Protein AF-A0A7K0KQW8-F1 (afdb_monomer_lite)

pLDDT: mean 71.17, std 17.59, range [35.19, 96.62]

Structure (mmCIF, N/CA/C/O backbone):
data_AF-A0A7K0KQW8-F1
#
_entry.id   AF-A0A7K0KQW8-F1
#
loop_
_atom_site.group_PDB
_atom_site.id
_atom_site.type_symbol
_atom_site.label_atom_id
_atom_site.label_alt_id
_atom_site.label_comp_id
_atom_site.label_asym_id
_atom_site.label_entity_id
_atom_site.label_seq_id
_atom_site.pdbx_PDB_ins_code
_atom_site.Cartn_x
_atom_site.Cartn_y
_atom_site.Cartn_z
_atom_site.occupancy
_atom_site.B_iso_or_equiv
_atom_site.auth_seq_id
_atom_site.auth_comp_id
_atom_site.auth_asym_id
_atom_site.auth_atom_id
_atom_site.pdbx_PDB_model_num
ATOM 1 N N . MET A 1 1 ? -60.106 42.925 4.909 1.00 45.97 1 MET A N 1
ATOM 2 C CA . MET A 1 1 ? -58.708 43.401 4.834 1.00 45.97 1 MET A CA 1
ATOM 3 C C . MET A 1 1 ? -57.790 42.242 5.199 1.00 45.97 1 MET A C 1
ATOM 5 O O . MET A 1 1 ? -57.548 42.024 6.376 1.00 45.97 1 MET A O 1
ATOM 9 N N . ALA A 1 2 ? -57.347 41.467 4.209 1.00 46.88 2 ALA A N 1
ATOM 10 C CA . ALA A 1 2 ? -56.280 40.480 4.369 1.00 46.88 2 ALA A CA 1
ATOM 11 C C . ALA A 1 2 ? -55.038 41.068 3.689 1.00 46.88 2 ALA A C 1
ATOM 13 O O . ALA A 1 2 ? -55.133 41.515 2.547 1.00 46.88 2 ALA A O 1
ATOM 14 N N . ARG A 1 3 ? -53.931 41.189 4.424 1.00 52.69 3 ARG A N 1
ATOM 15 C CA . ARG A 1 3 ? -52.662 41.703 3.901 1.00 52.69 3 ARG A CA 1
ATOM 16 C C . ARG A 1 3 ? -51.898 40.532 3.284 1.00 52.69 3 ARG A C 1
ATOM 18 O O . ARG A 1 3 ? -51.619 39.569 3.990 1.00 52.69 3 ARG A O 1
ATOM 25 N N . ASP A 1 4 ? -51.594 40.633 1.994 1.00 54.59 4 ASP A N 1
ATOM 26 C CA . ASP A 1 4 ? -50.586 39.809 1.327 1.00 54.59 4 ASP A CA 1
ATOM 27 C C . ASP A 1 4 ? -49.210 40.173 1.896 1.00 54.59 4 ASP A C 1
ATOM 29 O O . ASP A 1 4 ? -48.747 41.304 1.733 1.00 54.59 4 ASP A O 1
ATOM 33 N N . GLU A 1 5 ? -48.558 39.229 2.572 1.00 64.25 5 GLU A N 1
ATOM 34 C CA . GLU A 1 5 ? -47.133 39.341 2.875 1.00 64.25 5 GLU A CA 1
ATOM 35 C C . GLU A 1 5 ? -46.309 38.765 1.713 1.00 64.25 5 GLU A C 1
ATOM 37 O O . GLU A 1 5 ? -46.506 37.605 1.329 1.00 64.25 5 GLU A O 1
ATOM 42 N N . PRO A 1 6 ? -45.352 39.525 1.150 1.00 58.97 6 PRO A N 1
ATOM 43 C CA . PRO A 1 6 ? -44.445 39.001 0.147 1.00 58.97 6 PRO A CA 1
ATOM 44 C C . PRO A 1 6 ? -43.478 38.019 0.815 1.00 58.97 6 PRO A C 1
ATOM 46 O O . PRO A 1 6 ? -42.676 38.387 1.673 1.00 58.97 6 PRO A O 1
ATOM 49 N N . ARG A 1 7 ? -43.551 36.747 0.409 1.00 62.09 7 ARG A N 1
ATOM 50 C CA . ARG A 1 7 ? -42.621 35.690 0.826 1.00 62.09 7 ARG A CA 1
ATOM 51 C C . ARG A 1 7 ? -41.190 36.087 0.453 1.00 62.09 7 ARG A C 1
ATOM 53 O O . ARG A 1 7 ? -40.782 35.947 -0.698 1.00 62.09 7 ARG A O 1
ATOM 60 N N . GLY A 1 8 ? -40.441 36.578 1.436 1.00 61.44 8 GLY A N 1
ATOM 61 C CA . GLY A 1 8 ? -39.021 36.873 1.310 1.00 61.44 8 GLY A CA 1
ATOM 62 C C . GLY A 1 8 ? -38.243 35.638 0.859 1.00 61.44 8 GLY A C 1
ATOM 63 O O . GLY A 1 8 ? -38.314 34.571 1.471 1.00 61.44 8 GLY A O 1
ATOM 64 N N . HIS A 1 9 ? -37.514 35.803 -0.239 1.00 58.78 9 HIS A N 1
ATOM 65 C CA . HIS A 1 9 ? -36.539 34.859 -0.760 1.00 58.78 9 HIS A CA 1
ATOM 66 C C . HIS A 1 9 ? -35.475 34.602 0.320 1.00 58.78 9 HIS A C 1
ATOM 68 O O . HIS A 1 9 ? -34.744 35.515 0.698 1.00 58.78 9 HIS A O 1
ATOM 74 N N . ARG A 1 10 ? -35.436 33.382 0.872 1.00 59.16 10 ARG A N 1
ATOM 75 C CA . ARG A 1 10 ? -34.472 32.997 1.911 1.00 59.16 10 ARG A CA 1
ATOM 76 C C . ARG A 1 10 ? -33.062 32.978 1.323 1.00 59.16 10 ARG A C 1
ATOM 78 O O . ARG A 1 10 ? -32.745 32.117 0.510 1.00 59.16 10 ARG A O 1
ATOM 85 N N . LEU A 1 11 ? -32.238 33.916 1.780 1.00 61.50 11 LEU A N 1
ATOM 86 C CA . LEU A 1 11 ? -30.837 34.114 1.391 1.00 61.50 11 LEU A CA 1
ATOM 87 C C . LEU A 1 11 ? -29.864 33.120 2.064 1.00 61.50 11 LEU A C 1
ATOM 89 O O . LEU A 1 11 ? -28.656 33.267 1.929 1.00 61.50 11 LEU A O 1
ATOM 93 N N . ASP A 1 12 ? -30.378 32.102 2.761 1.00 60.03 12 ASP A N 1
ATOM 94 C CA . ASP A 1 12 ? -29.579 31.155 3.558 1.00 60.03 12 ASP A CA 1
ATOM 95 C C . ASP A 1 12 ? -29.182 29.875 2.810 1.00 60.03 12 ASP A C 1
ATOM 97 O O . ASP A 1 12 ? -28.609 28.959 3.397 1.00 60.03 12 ASP A O 1
ATOM 101 N N . GLN A 1 13 ? -29.490 29.771 1.517 1.00 64.69 13 GLN A N 1
ATOM 102 C CA . GLN A 1 13 ? -28.979 28.677 0.697 1.00 64.69 13 GLN A CA 1
ATOM 103 C C . GLN A 1 13 ? -27.754 29.185 -0.059 1.00 64.69 13 GLN A C 1
ATOM 105 O O . GLN A 1 13 ? -27.921 29.974 -0.993 1.00 64.69 13 GLN A O 1
ATOM 110 N N . PRO A 1 14 ? -26.526 28.776 0.313 1.00 55.44 14 PRO A N 1
ATOM 111 C CA . PRO A 1 14 ? -25.372 29.086 -0.509 1.00 55.44 14 PRO A CA 1
ATOM 112 C C . PRO A 1 14 ? -25.613 28.483 -1.896 1.00 55.44 14 PRO A C 1
ATOM 114 O O . PRO A 1 14 ? -25.719 27.267 -2.059 1.00 55.44 14 PRO A O 1
ATOM 117 N N . LEU A 1 15 ? -25.745 29.347 -2.906 1.00 61.56 15 LEU A N 1
ATOM 118 C CA . LEU A 1 15 ? -25.721 28.940 -4.304 1.00 61.56 15 LEU A CA 1
ATOM 119 C C . LEU A 1 15 ? -24.303 28.443 -4.604 1.00 61.56 15 LEU A C 1
ATOM 121 O O . LEU A 1 15 ? -23.440 29.200 -5.045 1.00 61.56 15 LEU A O 1
ATOM 125 N N . GLU A 1 16 ? -24.056 27.156 -4.386 1.00 57.66 16 GLU A N 1
ATOM 126 C CA . GLU A 1 16 ? -22.859 26.478 -4.879 1.00 57.66 16 GLU A CA 1
ATOM 127 C C . GLU A 1 16 ? -22.974 26.284 -6.395 1.00 57.66 16 GLU A C 1
ATOM 129 O O . GLU A 1 16 ? -23.099 25.179 -6.917 1.00 57.66 16 GLU A O 1
ATOM 134 N N . ARG A 1 17 ? -22.944 27.387 -7.148 1.00 54.56 17 ARG A N 1
ATOM 135 C CA . ARG A 1 17 ? -22.796 27.354 -8.606 1.00 54.56 17 ARG A CA 1
ATOM 136 C C . ARG A 1 17 ? -21.316 27.363 -8.969 1.00 54.56 17 ARG A C 1
ATOM 138 O O . ARG A 1 17 ? -20.840 28.212 -9.712 1.00 54.56 17 ARG A O 1
ATOM 145 N N . GLY A 1 18 ? -20.583 26.402 -8.416 1.00 60.56 18 GLY A N 1
ATOM 146 C CA . GLY A 1 18 ? -19.273 26.032 -8.925 1.00 60.56 18 GLY A CA 1
ATOM 147 C C . GLY A 1 18 ? -19.482 25.140 -10.138 1.00 60.56 18 GLY A C 1
ATOM 148 O O . GLY A 1 18 ? -20.105 24.085 -10.026 1.00 60.56 18 GLY A O 1
ATOM 149 N N . ILE A 1 19 ? -18.968 25.542 -11.300 1.00 61.19 19 ILE A N 1
ATOM 150 C CA . ILE A 1 19 ? -18.751 24.616 -12.414 1.00 61.19 19 ILE A CA 1
ATOM 151 C C . ILE A 1 19 ? -17.723 23.609 -11.899 1.00 61.19 19 ILE A C 1
ATOM 153 O O . ILE A 1 19 ? -16.516 23.835 -11.957 1.00 61.19 19 ILE A O 1
ATOM 157 N N . SER A 1 20 ? -18.208 22.533 -11.283 1.00 59.97 20 SER A N 1
ATOM 158 C CA . SER A 1 20 ? -17.372 21.445 -10.813 1.00 59.97 20 SER A CA 1
ATOM 159 C C . SER A 1 20 ? -16.934 20.669 -12.044 1.00 59.97 20 SER A C 1
ATOM 161 O O . SER A 1 20 ? -17.564 19.712 -12.480 1.00 59.97 20 SER A O 1
ATOM 163 N N . LEU A 1 21 ? -15.821 21.110 -12.625 1.00 59.69 21 LEU A N 1
ATOM 164 C CA . LEU A 1 21 ? -15.063 20.357 -13.613 1.00 59.69 21 LEU A CA 1
ATOM 165 C C . LEU A 1 21 ? -14.368 19.186 -12.896 1.00 59.69 21 LEU A C 1
ATOM 167 O O . LEU A 1 21 ? -13.147 19.086 -12.856 1.00 59.69 21 LEU A O 1
ATOM 171 N N . ARG A 1 22 ? -15.146 18.334 -12.223 1.00 61.47 22 ARG A N 1
ATOM 172 C CA . ARG A 1 22 ? -14.667 17.049 -11.731 1.00 61.47 22 ARG A CA 1
ATOM 173 C C . ARG A 1 22 ? -14.774 16.101 -12.916 1.00 61.47 22 ARG A C 1
ATOM 175 O O . ARG A 1 22 ? -15.896 15.751 -13.279 1.00 61.47 22 ARG A O 1
ATOM 182 N N . PRO A 1 23 ? -13.665 15.707 -13.561 1.00 62.59 23 PRO A N 1
ATOM 183 C CA . PRO A 1 23 ? -13.725 14.606 -14.501 1.00 62.59 23 PRO A CA 1
ATOM 184 C C . PRO A 1 23 ? -14.190 13.377 -13.716 1.00 62.59 23 PRO A C 1
ATOM 186 O O . PRO A 1 23 ? -13.448 12.837 -12.896 1.00 62.59 23 PRO A O 1
ATOM 189 N N . THR A 1 24 ? -15.447 12.975 -13.914 1.00 62.53 24 THR A N 1
ATOM 190 C CA . THR A 1 24 ? -15.998 11.721 -13.394 1.00 62.53 24 THR A CA 1
ATOM 191 C C . THR A 1 24 ? -15.334 10.587 -14.164 1.00 62.53 24 THR A C 1
ATOM 193 O O . THR A 1 24 ? -15.866 10.073 -15.144 1.00 62.53 24 THR A O 1
ATOM 196 N N . VAL A 1 25 ? -14.104 10.259 -13.779 1.00 61.56 25 VAL A N 1
ATOM 197 C CA . VAL A 1 25 ? -13.419 9.063 -14.255 1.00 61.56 25 VAL A CA 1
ATOM 198 C C . VAL A 1 25 ? -14.128 7.882 -13.611 1.00 61.56 25 VAL A C 1
ATOM 200 O O . VAL A 1 25 ? -14.143 7.758 -12.388 1.00 61.56 25 VAL A O 1
ATOM 203 N N . ASP A 1 26 ? -14.749 7.050 -14.442 1.00 69.69 26 ASP A N 1
ATOM 204 C CA . ASP A 1 26 ? -15.568 5.927 -14.002 1.00 69.69 26 ASP A CA 1
ATOM 205 C C . ASP A 1 26 ? -14.734 4.947 -13.139 1.00 69.69 26 ASP A C 1
ATOM 207 O O . ASP A 1 26 ? -13.779 4.325 -13.635 1.00 69.69 26 ASP A O 1
ATOM 211 N N . PRO A 1 27 ? -15.036 4.820 -11.832 1.00 62.94 27 PRO A N 1
ATOM 212 C CA . PRO A 1 27 ? -14.221 4.060 -10.888 1.00 62.94 27 PRO A CA 1
ATOM 213 C C . PRO A 1 27 ? -14.162 2.565 -11.225 1.00 62.94 27 PRO A C 1
ATOM 215 O O . PRO A 1 27 ? -13.202 1.885 -10.843 1.00 62.94 27 PRO A O 1
ATOM 218 N N . GLU A 1 28 ? -15.133 2.039 -11.966 1.00 69.12 28 GLU A N 1
ATOM 219 C CA . GLU A 1 28 ? -15.186 0.626 -12.333 1.00 69.12 28 GLU A CA 1
ATOM 220 C C . GLU A 1 28 ? -14.193 0.274 -13.444 1.00 69.12 28 GLU A C 1
ATOM 222 O O . GLU A 1 28 ? -13.503 -0.749 -13.364 1.00 69.12 28 GLU A O 1
ATOM 227 N N . ALA A 1 29 ? -14.056 1.141 -14.453 1.00 68.19 29 ALA A N 1
ATOM 228 C CA . ALA A 1 29 ? -13.131 0.941 -15.568 1.00 68.19 29 ALA A CA 1
ATOM 229 C C . ALA A 1 29 ? -11.682 0.865 -15.074 1.00 68.19 29 ALA A C 1
ATOM 231 O O . ALA A 1 29 ? -10.932 -0.047 -15.427 1.00 68.19 29 ALA A O 1
ATOM 232 N N . VAL A 1 30 ? -11.316 1.760 -14.158 1.00 65.19 30 VAL A N 1
ATOM 233 C CA . VAL A 1 30 ? -9.984 1.782 -13.548 1.00 65.19 30 VAL A CA 1
ATOM 234 C C . VAL A 1 30 ? -9.780 0.568 -12.628 1.00 65.19 30 VAL A C 1
ATOM 236 O O . VAL A 1 30 ? -8.655 0.110 -12.456 1.00 65.19 30 VAL A O 1
ATOM 239 N N . ASN A 1 31 ? -10.835 -0.009 -12.023 1.00 67.06 31 ASN A N 1
ATOM 240 C CA . ASN A 1 31 ? -10.715 -1.185 -11.133 1.00 67.06 31 ASN A CA 1
ATOM 241 C C . ASN A 1 31 ? -10.251 -2.403 -11.919 1.00 67.06 31 ASN A C 1
ATOM 243 O O . ASN A 1 31 ? -9.225 -3.003 -11.599 1.00 67.06 31 ASN A O 1
ATOM 247 N N . ARG A 1 32 ? -10.942 -2.653 -13.029 1.00 74.00 32 ARG A N 1
ATOM 248 C CA . ARG A 1 32 ? -10.610 -3.729 -13.959 1.00 74.00 32 ARG A CA 1
ATOM 249 C C . ARG A 1 32 ? -9.200 -3.573 -14.536 1.00 74.00 32 ARG A C 1
ATOM 251 O O . ARG A 1 32 ? -8.495 -4.564 -14.700 1.00 74.00 32 ARG A O 1
ATOM 258 N N . ILE A 1 33 ? -8.761 -2.339 -14.805 1.00 73.31 33 ILE A N 1
ATOM 259 C CA . ILE A 1 33 ? -7.403 -2.059 -15.300 1.00 73.31 33 ILE A CA 1
ATOM 260 C C . ILE A 1 33 ? -6.347 -2.348 -14.224 1.00 73.31 33 ILE A C 1
ATOM 262 O O . ILE A 1 33 ? -5.385 -3.059 -14.506 1.00 73.31 33 ILE A O 1
ATOM 266 N N . SER A 1 34 ? -6.525 -1.864 -12.990 1.00 71.44 34 SER A N 1
ATOM 267 C CA . SER A 1 34 ? -5.573 -2.109 -11.896 1.00 71.44 34 SER A CA 1
ATOM 2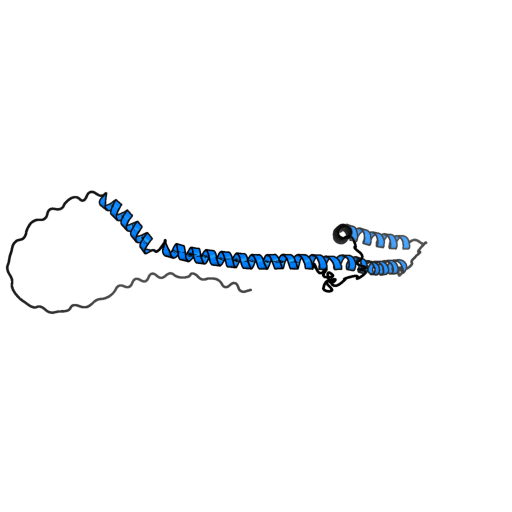68 C C . SER A 1 34 ? -5.424 -3.595 -11.576 1.00 71.44 34 SER A C 1
ATOM 270 O O . SER A 1 34 ? -4.305 -4.072 -11.418 1.00 71.44 34 SER A O 1
ATOM 272 N N . GLU A 1 35 ? -6.525 -4.344 -11.532 1.00 78.00 35 GLU A N 1
ATOM 273 C CA . GLU A 1 35 ? -6.491 -5.789 -11.285 1.00 78.00 35 GLU A CA 1
ATOM 274 C C . GLU A 1 35 ? -5.735 -6.540 -12.393 1.00 78.00 35 GLU A C 1
ATOM 276 O O . GLU A 1 35 ? -5.006 -7.501 -12.137 1.00 78.00 35 GLU A O 1
ATOM 281 N N . ARG A 1 36 ? -5.866 -6.074 -13.638 1.00 78.94 36 ARG A N 1
ATOM 282 C CA . ARG A 1 36 ? -5.147 -6.634 -14.783 1.00 78.94 36 ARG A CA 1
ATOM 283 C C . ARG A 1 36 ? -3.657 -6.305 -14.728 1.00 78.94 36 ARG A C 1
ATOM 285 O O . ARG A 1 36 ? -2.850 -7.196 -14.958 1.00 78.94 36 ARG A O 1
ATOM 292 N N . ILE A 1 37 ? -3.294 -5.069 -14.380 1.00 77.62 37 ILE A N 1
ATOM 293 C CA . ILE A 1 37 ? -1.895 -4.638 -14.228 1.00 77.62 37 ILE A CA 1
ATOM 294 C C . ILE A 1 37 ? -1.224 -5.371 -13.060 1.00 77.62 37 ILE A C 1
ATOM 296 O O . ILE A 1 37 ? -0.111 -5.857 -13.222 1.00 77.62 37 ILE A O 1
ATOM 300 N N . ALA A 1 38 ? -1.900 -5.529 -11.919 1.00 79.31 38 ALA A N 1
ATOM 301 C CA . ALA A 1 38 ? -1.368 -6.256 -10.765 1.00 79.31 38 ALA A CA 1
ATOM 302 C C . ALA A 1 38 ? -1.073 -7.728 -11.099 1.00 79.31 38 ALA A C 1
ATOM 304 O O . ALA A 1 38 ? 0.014 -8.228 -10.811 1.00 79.31 38 ALA A O 1
ATOM 305 N N . ARG A 1 39 ? -2.002 -8.404 -11.789 1.00 80.12 39 ARG A N 1
ATOM 306 C CA . ARG A 1 39 ? -1.780 -9.772 -12.287 1.00 80.12 39 ARG A CA 1
ATOM 307 C C . ARG A 1 39 ? -0.693 -9.847 -13.361 1.00 80.12 39 ARG A C 1
ATOM 309 O O . ARG A 1 39 ? -0.032 -10.873 -13.479 1.00 80.12 39 ARG A O 1
ATOM 316 N N . PHE A 1 40 ? -0.505 -8.782 -14.136 1.00 78.44 40 PHE A N 1
ATOM 317 C CA . PHE A 1 40 ? 0.494 -8.723 -15.200 1.00 78.44 40 PHE A CA 1
ATOM 318 C C . PHE A 1 40 ? 1.916 -8.518 -14.655 1.00 78.44 40 PHE A C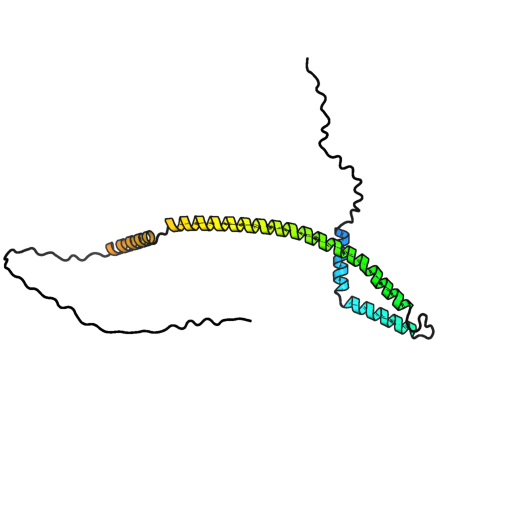 1
ATOM 320 O O . PHE A 1 40 ? 2.815 -9.255 -15.045 1.00 78.44 40 PHE A O 1
ATOM 327 N N . LEU A 1 41 ? 2.114 -7.588 -13.712 1.00 80.06 41 LEU A N 1
ATOM 328 C CA . LEU A 1 41 ? 3.420 -7.307 -13.095 1.00 80.06 41 LEU A CA 1
ATOM 329 C C . LEU A 1 41 ? 3.903 -8.434 -12.170 1.00 80.06 41 LEU A C 1
ATOM 331 O O . LEU A 1 41 ? 5.105 -8.650 -12.061 1.00 80.06 41 LEU A O 1
ATOM 335 N N . GLY A 1 42 ? 2.990 -9.162 -11.519 1.00 74.50 42 GLY A N 1
ATOM 336 C CA . GLY A 1 42 ? 3.335 -10.287 -10.638 1.00 74.50 42 GLY A CA 1
ATOM 337 C C . GLY A 1 42 ? 3.574 -11.622 -11.353 1.00 74.50 42 GLY A C 1
ATOM 338 O O . GLY A 1 42 ? 3.876 -12.617 -10.700 1.00 74.50 42 GLY A O 1
ATOM 339 N N . SER A 1 43 ? 3.411 -11.683 -12.678 1.00 86.19 43 SER A N 1
ATOM 340 C CA . SER A 1 43 ? 3.534 -12.928 -13.441 1.00 86.19 43 SER A CA 1
ATOM 341 C C . SER A 1 43 ? 4.950 -13.129 -13.978 1.00 86.19 43 SER A C 1
ATOM 343 O O . SER A 1 43 ? 5.517 -12.245 -14.618 1.00 86.19 43 SER A O 1
ATOM 345 N N . TRP A 1 44 ? 5.484 -14.346 -13.830 1.00 89.25 44 TRP A N 1
ATOM 346 C CA . TRP A 1 44 ? 6.761 -14.772 -14.429 1.00 89.25 44 TRP A CA 1
ATOM 347 C C . TRP A 1 44 ? 6.822 -14.553 -15.955 1.00 89.25 44 TRP A C 1
ATOM 349 O O . TRP A 1 44 ? 7.888 -14.338 -16.530 1.00 89.25 44 TRP A O 1
ATOM 359 N N . HIS A 1 45 ? 5.664 -14.541 -16.622 1.00 87.00 45 HIS A N 1
ATOM 360 C CA . HIS A 1 45 ? 5.564 -14.331 -18.066 1.00 87.00 45 HIS A CA 1
ATOM 361 C C . HIS A 1 45 ? 6.001 -12.927 -18.509 1.00 87.00 45 HIS A C 1
ATOM 363 O O . HIS A 1 45 ? 6.539 -12.786 -19.606 1.00 87.00 45 HIS A O 1
ATOM 369 N N . PHE A 1 46 ? 5.809 -11.895 -17.676 1.00 87.19 46 PHE A N 1
ATOM 370 C CA . PHE A 1 46 ? 6.217 -10.527 -18.013 1.00 87.19 46 PHE A CA 1
ATOM 371 C C . PHE A 1 46 ? 7.738 -10.417 -18.142 1.00 87.19 46 PHE A C 1
ATOM 373 O O . PHE A 1 46 ? 8.247 -9.889 -19.131 1.00 87.19 46 PHE A O 1
ATOM 380 N N . ILE A 1 47 ? 8.456 -10.989 -17.173 1.00 89.06 47 ILE A N 1
ATOM 381 C CA . ILE A 1 47 ? 9.920 -11.033 -17.167 1.00 89.06 47 ILE A CA 1
ATOM 382 C C . ILE A 1 47 ? 10.413 -11.812 -18.391 1.00 89.06 47 ILE A C 1
ATOM 384 O O . ILE A 1 47 ? 11.254 -11.312 -19.135 1.00 89.06 47 ILE A O 1
ATOM 388 N N . GLY A 1 48 ? 9.826 -12.984 -18.662 1.00 92.31 48 GLY A N 1
ATOM 389 C CA . GLY A 1 48 ? 10.174 -13.793 -19.833 1.00 92.31 48 GLY A CA 1
ATOM 390 C C . GLY A 1 48 ? 10.005 -13.047 -21.161 1.00 92.31 48 GLY A C 1
ATOM 391 O O . GLY A 1 48 ? 10.899 -13.093 -22.007 1.00 92.31 48 GLY A O 1
ATOM 392 N N . TYR A 1 49 ? 8.901 -12.315 -21.336 1.00 91.75 49 TYR A N 1
ATOM 393 C CA . TYR A 1 49 ? 8.661 -11.508 -22.536 1.00 91.75 49 TYR A CA 1
ATOM 394 C C . TYR A 1 49 ? 9.677 -10.365 -22.681 1.00 91.75 49 TYR A C 1
ATOM 396 O O . TYR A 1 49 ? 10.251 -10.196 -23.756 1.00 91.75 49 TYR A O 1
ATOM 404 N N . MET A 1 50 ? 9.950 -9.618 -21.604 1.00 90.00 50 MET A N 1
ATOM 405 C CA . MET A 1 50 ? 10.900 -8.496 -21.628 1.00 90.00 50 MET A CA 1
ATOM 406 C C . MET A 1 50 ? 12.328 -8.962 -21.928 1.00 90.00 50 MET A C 1
ATOM 408 O O . MET A 1 50 ? 13.001 -8.379 -22.778 1.00 90.00 50 MET A O 1
ATOM 412 N N . THR A 1 51 ? 12.782 -10.050 -21.300 1.00 91.56 51 THR A N 1
ATOM 413 C CA . THR A 1 51 ? 14.096 -10.638 -21.593 1.00 91.56 51 THR A CA 1
ATOM 414 C C . THR A 1 51 ? 14.164 -11.152 -23.029 1.00 91.56 51 THR A C 1
ATOM 416 O O . THR A 1 51 ? 15.146 -10.889 -23.720 1.00 91.56 51 THR A O 1
ATOM 419 N N . SER A 1 52 ? 13.114 -11.823 -23.515 1.00 94.19 52 SER A N 1
ATOM 420 C CA . SER A 1 52 ? 13.061 -12.313 -24.899 1.00 94.19 52 SER A CA 1
ATOM 421 C C . SER A 1 52 ? 13.131 -11.169 -25.908 1.00 94.19 52 SER A C 1
ATOM 423 O O . SER A 1 52 ? 13.874 -11.265 -26.878 1.00 94.19 52 SER A O 1
ATOM 425 N N . PHE A 1 53 ? 12.419 -10.065 -25.665 1.00 92.31 53 PHE A N 1
ATOM 426 C CA . PHE A 1 53 ? 12.465 -8.876 -26.516 1.00 92.31 53 PHE A CA 1
ATOM 427 C C . PHE A 1 53 ? 13.885 -8.301 -26.618 1.00 92.31 53 PHE A C 1
ATOM 429 O O . PHE A 1 53 ? 14.370 -8.065 -27.724 1.00 92.31 53 PHE A O 1
ATOM 436 N N . VAL A 1 54 ? 14.578 -8.144 -25.485 1.00 90.31 54 VAL A N 1
ATOM 437 C CA . VAL A 1 54 ? 15.970 -7.660 -25.458 1.00 90.31 54 VAL A CA 1
ATOM 438 C C . VAL A 1 54 ? 16.899 -8.616 -26.210 1.00 90.31 54 VAL A C 1
ATOM 440 O O . VAL A 1 54 ? 17.690 -8.174 -27.038 1.00 90.31 54 VAL A O 1
ATOM 443 N N . VAL A 1 55 ? 16.783 -9.926 -25.974 1.00 91.88 55 VAL A N 1
ATOM 444 C CA . VAL A 1 55 ? 17.618 -10.941 -26.637 1.00 91.88 55 VAL A CA 1
ATOM 445 C C . VAL A 1 55 ? 17.385 -10.958 -28.149 1.00 91.88 55 VAL A C 1
ATOM 447 O O . VAL A 1 55 ? 18.350 -10.941 -28.910 1.00 91.88 55 VAL A O 1
ATOM 450 N N . ILE A 1 56 ? 16.126 -10.940 -28.598 1.00 90.94 56 ILE A N 1
ATOM 451 C CA . ILE A 1 56 ? 15.771 -10.897 -30.025 1.00 90.94 56 ILE A CA 1
ATOM 452 C C . ILE A 1 56 ? 16.333 -9.631 -30.678 1.00 90.94 56 ILE A C 1
ATOM 454 O O . ILE A 1 56 ? 16.890 -9.711 -31.771 1.00 90.94 56 ILE A O 1
ATOM 458 N N . TRP A 1 57 ? 16.233 -8.479 -30.007 1.00 87.44 57 TRP A N 1
ATOM 459 C CA . TRP A 1 57 ? 16.766 -7.214 -30.513 1.00 87.44 57 TRP A CA 1
ATOM 460 C C . TRP A 1 57 ? 18.285 -7.254 -30.682 1.00 87.44 57 TRP A C 1
ATOM 462 O O . TRP A 1 57 ? 18.802 -6.856 -31.725 1.00 87.44 57 TRP A O 1
ATOM 472 N N . VAL A 1 58 ? 18.998 -7.776 -29.679 1.00 85.88 58 VAL A N 1
ATOM 473 C CA . VAL A 1 58 ? 20.453 -7.948 -29.742 1.00 85.88 58 VAL A CA 1
ATOM 474 C C . VAL A 1 58 ? 20.816 -8.873 -30.903 1.00 85.88 58 VAL A C 1
ATOM 476 O O . VAL A 1 58 ? 21.607 -8.476 -31.750 1.00 85.88 58 VAL A O 1
ATOM 479 N N . ILE A 1 59 ? 20.189 -10.051 -31.016 1.00 86.56 59 ILE A N 1
ATOM 480 C CA . ILE A 1 59 ? 20.450 -11.014 -32.104 1.00 86.56 59 ILE A CA 1
ATOM 481 C C . ILE A 1 59 ? 20.189 -10.394 -33.482 1.00 86.56 59 ILE A C 1
ATOM 483 O O . ILE A 1 59 ? 21.004 -10.563 -34.387 1.00 86.56 59 ILE A O 1
ATOM 487 N N . TYR A 1 60 ? 19.090 -9.650 -33.645 1.00 84.94 60 TYR A N 1
ATOM 488 C CA . TYR A 1 60 ? 18.781 -8.942 -34.891 1.00 84.94 60 TYR A CA 1
ATOM 489 C C . TYR A 1 60 ? 19.896 -7.958 -35.276 1.00 84.94 60 TYR A C 1
ATOM 491 O O . TYR A 1 60 ? 20.240 -7.838 -36.451 1.00 84.94 60 TYR A O 1
ATOM 499 N N . ASN A 1 61 ? 20.512 -7.306 -34.289 1.00 82.31 61 ASN A N 1
ATOM 500 C CA . ASN A 1 61 ? 21.593 -6.353 -34.512 1.00 82.31 61 ASN A CA 1
ATOM 501 C C . ASN A 1 61 ? 22.980 -6.973 -34.742 1.00 82.31 61 ASN A C 1
ATOM 503 O O . ASN A 1 61 ? 23.886 -6.278 -35.187 1.00 82.31 61 ASN A O 1
ATOM 507 N N . LEU A 1 62 ? 23.163 -8.272 -34.476 1.00 77.62 62 LEU A N 1
ATOM 508 C CA . LEU A 1 62 ? 24.397 -8.994 -34.825 1.00 77.62 62 LEU A CA 1
ATOM 509 C C . LEU A 1 62 ? 24.489 -9.321 -36.331 1.00 77.62 62 LEU A C 1
ATOM 511 O O . LEU A 1 62 ? 25.519 -9.805 -36.799 1.00 77.62 62 LEU A O 1
ATOM 515 N N . SER A 1 63 ? 23.423 -9.073 -37.094 1.00 77.94 63 SER A N 1
ATOM 516 C CA . SER A 1 63 ? 23.401 -9.194 -38.554 1.00 77.94 63 SER A CA 1
ATOM 517 C C . SER A 1 63 ? 24.268 -8.109 -39.221 1.00 77.94 63 SER A C 1
ATOM 519 O O . SER A 1 63 ? 24.340 -6.995 -38.707 1.00 77.94 63 SER A O 1
ATOM 521 N N . PRO A 1 64 ? 24.868 -8.350 -40.407 1.00 68.88 64 PRO A N 1
ATOM 522 C CA . PRO A 1 64 ? 25.585 -7.320 -41.178 1.00 68.88 64 PRO A CA 1
ATOM 523 C C . PRO A 1 64 ? 24.717 -6.109 -41.577 1.00 68.88 64 PRO A C 1
ATOM 525 O O . PRO A 1 64 ? 25.244 -5.097 -42.028 1.00 68.88 64 PRO A O 1
ATOM 528 N N . LEU A 1 65 ? 23.397 -6.193 -41.386 1.00 70.62 65 LEU A N 1
ATOM 529 C CA . LEU A 1 65 ? 22.436 -5.091 -41.489 1.00 70.62 65 LEU A CA 1
ATOM 530 C C . LEU A 1 65 ? 22.229 -4.383 -40.137 1.00 70.62 65 LEU A C 1
ATOM 532 O O . LEU A 1 65 ? 21.108 -3.993 -39.816 1.00 70.62 65 LEU A O 1
ATOM 536 N N . ALA A 1 66 ? 23.280 -4.269 -39.321 1.00 67.00 66 ALA A N 1
ATOM 537 C CA . ALA A 1 66 ? 23.221 -3.684 -37.986 1.00 67.00 66 ALA A CA 1
ATOM 538 C C . ALA A 1 66 ? 22.657 -2.255 -38.041 1.00 67.00 66 ALA A C 1
ATOM 540 O O . ALA A 1 66 ? 23.334 -1.309 -38.442 1.00 67.00 66 ALA A O 1
ATOM 541 N N . VAL A 1 67 ? 21.391 -2.106 -37.645 1.00 69.06 67 VAL A N 1
ATOM 542 C CA . VAL A 1 67 ? 20.707 -0.806 -37.583 1.00 69.06 67 VAL A CA 1
ATOM 543 C C . VAL A 1 67 ? 21.119 -0.033 -36.318 1.00 69.06 67 VAL A C 1
ATOM 545 O O . VAL A 1 67 ? 20.986 1.185 -36.279 1.00 69.06 67 VAL A O 1
ATOM 548 N N . ASP A 1 68 ? 21.636 -0.719 -35.287 1.00 74.88 68 ASP A N 1
ATOM 549 C CA . ASP A 1 68 ? 21.974 -0.134 -33.978 1.00 74.88 68 ASP A CA 1
ATOM 550 C C . ASP A 1 68 ? 23.229 -0.798 -33.378 1.00 74.88 68 ASP A C 1
ATOM 552 O O . ASP A 1 68 ? 23.144 -1.617 -32.464 1.00 74.88 68 ASP A O 1
ATOM 556 N N . ALA A 1 69 ? 24.400 -0.478 -33.939 1.00 71.12 69 ALA A N 1
ATOM 557 C CA . ALA A 1 69 ? 25.685 -0.998 -33.475 1.00 71.12 69 ALA A CA 1
ATOM 558 C C . ALA A 1 69 ? 25.982 -0.608 -32.010 1.00 71.12 69 ALA A C 1
ATOM 560 O O . ALA A 1 69 ? 25.420 0.345 -31.468 1.00 71.12 69 ALA A O 1
ATOM 561 N N . PHE A 1 70 ? 26.895 -1.340 -31.361 1.00 68.12 70 PHE A N 1
ATOM 562 C CA . PHE A 1 70 ? 27.303 -1.093 -29.972 1.00 68.12 70 PHE A CA 1
ATOM 563 C C . PHE A 1 70 ? 27.608 0.405 -29.751 1.00 68.12 70 PHE A C 1
ATOM 565 O O . PHE A 1 70 ? 28.474 0.931 -30.457 1.00 68.12 70 PHE A O 1
ATOM 572 N N . PRO A 1 71 ? 26.918 1.116 -28.829 1.00 67.56 71 PRO A N 1
ATOM 573 C CA . PRO A 1 71 ? 26.289 0.642 -27.584 1.00 67.56 71 PRO A CA 1
ATOM 574 C C . PRO A 1 71 ? 24.742 0.482 -27.570 1.00 67.56 71 PRO A C 1
ATOM 576 O O . PRO A 1 71 ? 24.142 0.609 -26.505 1.00 67.56 71 PRO A O 1
ATOM 579 N N . PHE A 1 72 ? 24.077 0.181 -28.693 1.00 82.06 72 PHE A N 1
ATOM 580 C CA . PHE A 1 72 ? 22.610 -0.012 -28.769 1.00 82.06 72 PHE A CA 1
ATOM 581 C C . PHE A 1 72 ? 21.794 1.211 -28.287 1.00 82.06 72 PHE A C 1
ATOM 583 O O . PHE A 1 72 ? 21.062 1.167 -27.285 1.00 82.06 72 PHE A O 1
ATOM 590 N N . ILE A 1 73 ? 21.942 2.346 -28.979 1.00 84.62 73 ILE A N 1
ATOM 591 C CA . ILE A 1 73 ? 21.328 3.620 -28.577 1.00 84.62 73 ILE A CA 1
ATOM 592 C C . ILE A 1 73 ? 19.801 3.579 -28.676 1.00 84.62 73 ILE A C 1
ATOM 594 O O . ILE A 1 73 ? 19.121 4.131 -27.810 1.00 84.62 73 ILE A O 1
ATOM 598 N N . PHE A 1 74 ? 19.242 2.887 -29.673 1.00 85.44 74 PHE A N 1
ATOM 599 C CA . PHE A 1 74 ? 17.790 2.788 -29.837 1.00 85.44 74 PHE A CA 1
ATOM 600 C C . PHE A 1 74 ? 17.166 1.935 -28.739 1.00 85.44 74 PHE A C 1
ATOM 602 O O . PHE A 1 74 ? 16.129 2.316 -28.196 1.00 85.44 74 PHE A O 1
ATOM 609 N N . LEU A 1 75 ? 17.818 0.829 -28.363 1.00 88.19 75 LEU A N 1
ATOM 610 C CA . LEU A 1 75 ? 17.378 0.008 -27.234 1.00 88.19 75 LEU A CA 1
ATOM 611 C C . LEU A 1 75 ? 17.367 0.841 -25.948 1.00 88.19 75 LEU A C 1
ATOM 613 O O . LEU A 1 75 ? 16.372 0.868 -25.229 1.00 88.19 75 LEU A O 1
ATOM 617 N N . THR A 1 76 ? 18.441 1.585 -25.693 1.00 89.44 76 THR A N 1
ATOM 618 C CA . THR A 1 76 ? 18.565 2.423 -24.494 1.00 89.44 76 THR A CA 1
ATOM 619 C C . THR A 1 76 ? 17.517 3.539 -24.458 1.00 89.44 76 THR A C 1
ATOM 621 O O . THR A 1 76 ? 16.895 3.774 -23.417 1.00 89.44 76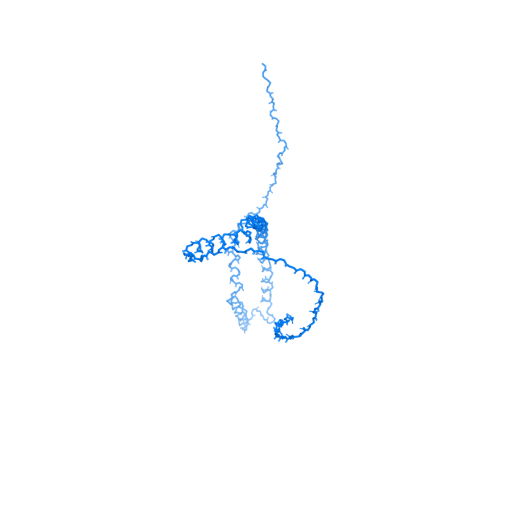 THR A O 1
ATOM 624 N N . LEU A 1 77 ? 17.263 4.199 -25.592 1.00 89.94 77 LEU A N 1
ATOM 625 C CA . LEU A 1 77 ? 16.217 5.217 -25.718 1.00 89.94 77 LEU A CA 1
ATOM 626 C C . LEU A 1 77 ? 14.825 4.631 -25.467 1.00 89.94 77 LEU A C 1
ATOM 628 O O . LEU A 1 77 ? 14.038 5.217 -24.724 1.00 89.94 77 LEU A O 1
ATOM 632 N N . LEU A 1 78 ? 14.537 3.459 -26.037 1.00 90.50 78 LEU A N 1
ATOM 633 C CA . LEU A 1 78 ? 13.263 2.771 -25.849 1.00 90.50 78 LEU A CA 1
ATOM 634 C C . LEU A 1 78 ? 13.058 2.370 -24.381 1.00 90.50 78 LEU A C 1
ATOM 636 O O . LEU A 1 78 ? 11.986 2.605 -23.830 1.00 90.50 78 LEU A O 1
ATOM 640 N N . LEU A 1 79 ? 14.089 1.824 -23.730 1.00 89.56 79 LEU A N 1
ATOM 641 C CA . LEU A 1 79 ? 14.056 1.459 -22.310 1.00 89.56 79 LEU A CA 1
ATOM 642 C C . LEU A 1 79 ? 13.881 2.691 -21.405 1.00 89.56 79 LEU A C 1
ATOM 644 O O . LEU A 1 79 ? 13.107 2.652 -20.450 1.00 89.56 79 LEU A O 1
ATOM 648 N N . SER A 1 80 ? 14.535 3.808 -21.726 1.00 93.50 80 SER A N 1
ATOM 649 C CA . SER A 1 80 ? 14.386 5.063 -20.973 1.00 93.50 80 SER A CA 1
ATOM 650 C C . SER A 1 80 ? 12.975 5.639 -21.105 1.00 93.50 80 SER A C 1
ATOM 652 O O . SER A 1 80 ? 12.361 6.043 -20.114 1.00 93.50 80 SER A O 1
ATOM 654 N N . LEU A 1 81 ? 12.421 5.619 -22.320 1.00 91.31 81 LEU A N 1
ATOM 655 C CA . LEU A 1 81 ? 11.031 5.995 -22.558 1.00 91.31 81 LEU A CA 1
ATOM 656 C C . LEU A 1 81 ? 10.075 5.053 -21.815 1.00 91.31 81 LEU A C 1
ATOM 658 O O . LEU A 1 81 ? 9.081 5.513 -21.251 1.00 91.31 81 LEU A O 1
ATOM 662 N N . GLN A 1 82 ? 10.399 3.756 -21.770 1.00 92.69 82 GLN A N 1
ATOM 663 C CA . GLN A 1 82 ? 9.601 2.747 -21.087 1.00 92.69 82 GLN A CA 1
ATOM 664 C C . GLN A 1 82 ? 9.445 3.054 -19.598 1.00 92.69 82 GLN A C 1
ATOM 666 O O . GLN A 1 82 ? 8.326 3.082 -19.081 1.00 92.69 82 GLN A O 1
ATOM 671 N N . ALA A 1 83 ? 10.551 3.367 -18.927 1.00 89.75 83 ALA A N 1
ATOM 672 C CA . ALA A 1 83 ? 10.532 3.794 -17.533 1.00 89.75 83 ALA A CA 1
ATOM 673 C C . ALA A 1 83 ? 9.747 5.107 -17.340 1.00 89.75 83 ALA A C 1
ATOM 675 O O . ALA A 1 83 ? 8.980 5.239 -16.384 1.00 89.75 83 ALA A O 1
ATOM 676 N N . SER A 1 84 ? 9.886 6.060 -18.269 1.00 94.62 84 SER A N 1
ATOM 677 C CA . SER A 1 84 ? 9.223 7.367 -18.190 1.00 94.62 84 SER A CA 1
ATOM 678 C C . SER A 1 84 ? 7.694 7.271 -18.269 1.00 94.62 84 SER A C 1
ATOM 680 O O . SER A 1 84 ? 7.007 7.906 -17.469 1.00 94.62 84 SER A O 1
ATOM 682 N N . TYR A 1 85 ? 7.137 6.445 -19.165 1.00 91.81 85 TYR A N 1
ATOM 683 C CA . TYR A 1 85 ? 5.677 6.292 -19.271 1.00 91.81 85 TYR A CA 1
ATOM 684 C C . TYR A 1 85 ? 5.085 5.394 -18.172 1.00 91.81 85 TYR A C 1
ATOM 686 O O . TYR A 1 85 ? 3.884 5.470 -17.889 1.00 91.81 85 TYR A O 1
ATOM 694 N N . ALA A 1 86 ? 5.903 4.552 -17.533 1.00 87.56 86 ALA A N 1
ATOM 695 C CA . ALA A 1 86 ? 5.453 3.702 -16.436 1.00 87.56 86 ALA A CA 1
ATOM 696 C C . ALA A 1 86 ? 5.064 4.525 -15.195 1.00 87.56 86 ALA A C 1
ATOM 698 O O . ALA A 1 86 ? 4.058 4.218 -14.555 1.00 87.56 86 ALA A O 1
ATOM 699 N N . ALA A 1 87 ? 5.802 5.596 -14.881 1.00 83.62 87 ALA A N 1
ATOM 700 C CA . ALA A 1 87 ? 5.550 6.425 -13.700 1.00 83.62 87 ALA A CA 1
ATOM 701 C C . ALA A 1 87 ? 4.131 7.050 -13.670 1.00 83.62 87 ALA A C 1
ATOM 703 O O . ALA A 1 87 ? 3.439 6.872 -12.667 1.00 83.62 87 ALA A O 1
ATOM 704 N N . PRO A 1 88 ? 3.618 7.687 -14.743 1.00 80.38 88 PRO A N 1
ATOM 705 C CA . PRO A 1 88 ? 2.238 8.180 -14.795 1.00 80.38 88 PRO A CA 1
ATOM 706 C C . PRO A 1 88 ? 1.171 7.091 -14.622 1.00 80.38 88 PRO A C 1
ATOM 708 O O . PRO A 1 88 ? 0.169 7.310 -13.941 1.00 80.38 88 PRO A O 1
ATOM 711 N N . LEU A 1 89 ? 1.377 5.908 -15.214 1.00 79.19 89 LEU A N 1
ATOM 712 C CA . LEU A 1 89 ? 0.444 4.782 -15.082 1.00 79.19 89 LEU A CA 1
ATOM 713 C C . LE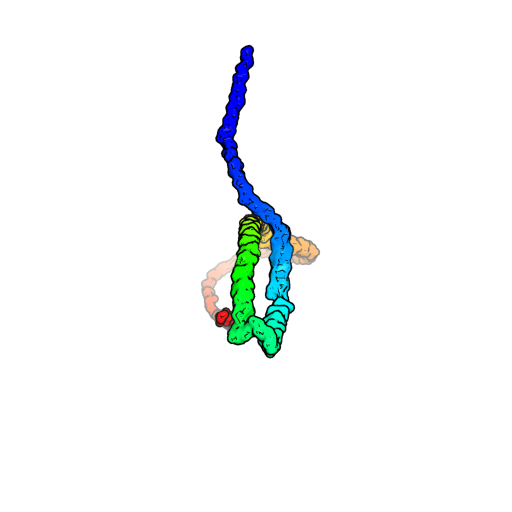U A 1 89 ? 0.388 4.259 -13.645 1.00 79.19 89 LEU A C 1
ATOM 715 O O . LEU A 1 89 ? -0.694 3.963 -13.135 1.00 79.19 89 LEU A O 1
ATOM 719 N N . ILE A 1 90 ? 1.544 4.184 -12.984 1.00 80.06 90 ILE A N 1
ATOM 720 C CA . ILE A 1 90 ? 1.646 3.791 -11.578 1.00 80.06 90 ILE A CA 1
ATOM 721 C C . ILE A 1 90 ? 0.990 4.849 -10.683 1.00 80.06 90 ILE A C 1
ATOM 723 O O . ILE A 1 90 ? 0.215 4.487 -9.803 1.00 80.06 90 ILE A O 1
ATOM 727 N N . LEU A 1 91 ? 1.209 6.142 -10.946 1.00 76.12 91 LEU A N 1
ATOM 728 C CA . LEU A 1 91 ? 0.584 7.240 -10.196 1.00 76.12 91 LEU A CA 1
ATOM 729 C C . LEU A 1 91 ? -0.951 7.205 -10.278 1.00 76.12 91 LEU A C 1
ATOM 731 O O . LEU A 1 91 ? -1.632 7.380 -9.267 1.00 76.12 91 LEU A O 1
ATOM 735 N N . LEU A 1 92 ? -1.507 6.909 -11.456 1.00 70.56 92 LEU A N 1
ATOM 736 C CA . LEU A 1 92 ? -2.952 6.720 -11.641 1.00 70.56 92 LEU A CA 1
ATOM 737 C C . LEU A 1 92 ? -3.483 5.486 -10.894 1.00 70.56 92 LEU A C 1
ATOM 739 O O . LEU A 1 92 ? -4.609 5.506 -10.393 1.00 70.56 92 LEU A O 1
ATOM 743 N N . ALA A 1 93 ? -2.686 4.421 -10.789 1.00 69.44 93 ALA A N 1
ATOM 744 C CA . ALA A 1 93 ? -3.048 3.238 -10.015 1.00 69.44 93 ALA A CA 1
ATOM 745 C C . ALA A 1 93 ? -2.987 3.490 -8.495 1.00 69.44 93 ALA A C 1
ATOM 747 O O . ALA A 1 93 ? -3.862 3.013 -7.769 1.00 69.44 93 ALA A O 1
ATOM 748 N N . GLN A 1 94 ? -2.000 4.261 -8.026 1.00 70.94 94 GLN A N 1
ATOM 749 C CA . GLN A 1 94 ? -1.749 4.537 -6.607 1.00 70.94 94 GLN A CA 1
ATOM 750 C C . GLN A 1 94 ? -2.723 5.551 -5.998 1.00 70.94 94 GLN A C 1
ATOM 752 O O . GLN A 1 94 ? -3.231 5.300 -4.906 1.00 70.94 94 GLN A O 1
ATOM 757 N N . ASN A 1 95 ? -3.063 6.641 -6.702 1.00 60.94 95 ASN A N 1
ATOM 758 C CA . ASN A 1 95 ? -3.983 7.673 -6.184 1.00 60.94 95 ASN A CA 1
ATOM 759 C C . ASN A 1 95 ? -5.322 7.092 -5.703 1.00 60.94 95 ASN A C 1
ATOM 761 O O . ASN A 1 95 ? -5.932 7.595 -4.768 1.00 60.94 95 ASN A O 1
ATOM 765 N N . ARG A 1 96 ? -5.757 5.984 -6.306 1.00 59.4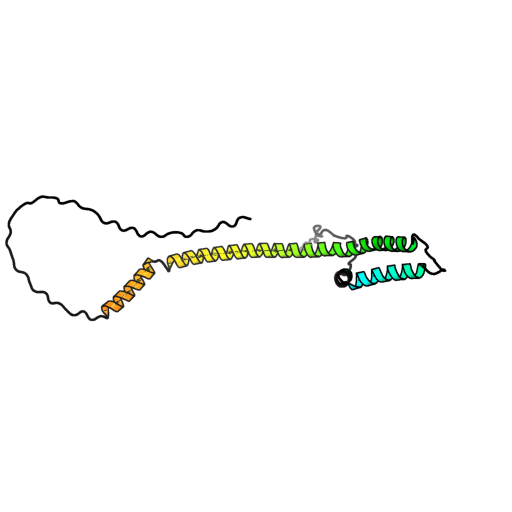7 96 ARG A N 1
ATOM 766 C CA . ARG A 1 96 ? -7.021 5.334 -5.966 1.00 59.47 96 ARG A CA 1
ATOM 767 C C . ARG A 1 96 ? -6.899 4.224 -4.916 1.00 59.47 96 ARG A C 1
ATOM 769 O O . ARG A 1 96 ? -7.908 3.873 -4.308 1.00 59.47 96 ARG A O 1
ATOM 776 N N . GLN A 1 97 ? -5.708 3.659 -4.698 1.00 62.50 97 GLN A N 1
ATOM 777 C CA . GLN A 1 97 ? -5.472 2.800 -3.529 1.00 62.50 97 GLN A CA 1
ATOM 778 C C . GLN A 1 97 ? -5.634 3.639 -2.260 1.00 62.50 97 GLN A C 1
ATOM 780 O O . GLN A 1 97 ? -6.461 3.300 -1.425 1.00 62.50 97 GLN A O 1
ATOM 785 N N . ALA A 1 98 ? -5.015 4.824 -2.227 1.00 62.81 98 ALA A N 1
ATOM 786 C CA . ALA A 1 98 ? -5.146 5.769 -1.119 1.00 62.81 98 ALA A CA 1
ATOM 787 C C . ALA A 1 98 ? -6.604 6.199 -0.845 1.00 62.81 98 ALA A C 1
ATOM 789 O O . ALA A 1 98 ? -7.001 6.333 0.313 1.00 62.81 98 ALA A O 1
ATOM 790 N N . ASP A 1 99 ? -7.432 6.374 -1.883 1.00 66.88 99 ASP A N 1
ATOM 791 C CA . ASP A 1 99 ? -8.855 6.701 -1.712 1.00 66.88 99 ASP A CA 1
ATOM 792 C C . ASP A 1 99 ? -9.678 5.536 -1.135 1.00 66.88 99 ASP A C 1
ATOM 794 O O . ASP A 1 99 ? -10.532 5.759 -0.272 1.00 66.88 99 ASP A O 1
ATOM 798 N N . ARG A 1 100 ? -9.421 4.288 -1.563 1.00 70.88 100 ARG A N 1
ATOM 799 C CA . ARG A 1 100 ? -10.053 3.100 -0.954 1.00 70.88 100 ARG A CA 1
ATOM 800 C C . ARG A 1 100 ? -9.597 2.910 0.482 1.00 70.88 100 ARG A C 1
ATOM 802 O O . ARG A 1 100 ? -10.445 2.715 1.347 1.00 70.88 100 ARG A O 1
ATOM 809 N N . ASP A 1 101 ? -8.298 3.035 0.727 1.00 71.50 101 ASP A N 1
ATOM 810 C CA . ASP A 1 101 ? -7.707 2.925 2.057 1.00 71.50 101 ASP A CA 1
ATOM 811 C C . ASP A 1 101 ? -8.330 3.964 2.990 1.00 71.50 101 ASP A C 1
ATOM 813 O O . ASP A 1 101 ? -8.659 3.654 4.130 1.00 71.50 101 ASP A O 1
ATOM 817 N N . ARG A 1 102 ? -8.610 5.175 2.490 1.00 76.56 102 ARG A N 1
ATOM 818 C CA . ARG A 1 102 ? -9.288 6.230 3.250 1.00 76.56 102 ARG A CA 1
ATOM 819 C C . ARG A 1 102 ? -10.738 5.895 3.601 1.00 76.56 102 ARG A C 1
ATOM 821 O O . ARG A 1 102 ? -11.176 6.237 4.699 1.00 76.56 102 ARG A O 1
ATOM 828 N N . VAL A 1 103 ? -11.501 5.289 2.691 1.00 74.88 103 VAL A N 1
ATOM 829 C CA . VAL A 1 103 ? -12.881 4.846 2.978 1.00 74.88 103 VAL A CA 1
ATOM 830 C C . VAL A 1 103 ? -12.863 3.680 3.961 1.00 74.88 103 VAL A C 1
ATOM 832 O O . VAL A 1 103 ? -13.578 3.714 4.959 1.00 74.88 103 VAL A O 1
ATOM 835 N N . GLN A 1 104 ? -11.985 2.705 3.738 1.00 78.06 104 GLN A N 1
ATOM 836 C CA . GLN A 1 104 ? -11.833 1.551 4.612 1.00 78.06 104 GLN A CA 1
ATOM 837 C C . GLN A 1 104 ? -11.404 1.964 6.026 1.00 78.06 104 GLN A C 1
ATOM 839 O O . GLN A 1 104 ? -11.975 1.472 6.991 1.00 78.06 104 GLN A O 1
ATOM 844 N N . TYR A 1 105 ? -10.506 2.945 6.161 1.00 82.75 105 TYR A N 1
ATOM 845 C CA . TYR A 1 105 ? -10.131 3.523 7.456 1.00 82.75 105 TYR A CA 1
ATOM 846 C C . TYR A 1 105 ? -11.312 4.156 8.198 1.00 82.75 105 TYR A C 1
ATOM 848 O O . TYR A 1 105 ? -11.387 4.080 9.423 1.00 82.75 105 TYR A O 1
ATOM 856 N N . LYS A 1 106 ? -12.227 4.820 7.479 1.00 84.94 106 LYS A N 1
ATOM 857 C CA . LYS A 1 106 ? -13.414 5.434 8.093 1.00 84.94 106 LYS A CA 1
ATOM 858 C C . LYS A 1 106 ? -14.395 4.379 8.588 1.00 84.94 106 LYS A C 1
ATOM 860 O O . LYS A 1 106 ? -14.897 4.504 9.703 1.00 84.94 106 LYS A O 1
ATOM 865 N N . ASP A 1 107 ? -14.643 3.354 7.781 1.00 88.50 107 ASP A N 1
ATOM 866 C CA . ASP A 1 107 ? -15.529 2.253 8.157 1.00 88.50 107 ASP A CA 1
ATOM 867 C C . ASP A 1 107 ? -14.954 1.447 9.323 1.00 88.50 107 ASP A C 1
ATOM 869 O O . ASP A 1 107 ? -15.685 1.105 10.251 1.00 88.50 107 ASP A O 1
ATOM 873 N N . ASP A 1 108 ? -13.649 1.181 9.312 1.00 89.12 108 ASP A N 1
ATOM 874 C CA . ASP A 1 108 ? -12.954 0.477 10.389 1.00 89.12 108 ASP A CA 1
ATOM 875 C C . ASP A 1 108 ? -12.993 1.264 11.703 1.00 89.12 108 ASP A C 1
ATOM 877 O O . ASP A 1 108 ? -13.278 0.711 12.767 1.00 89.12 108 ASP A O 1
ATOM 881 N N . ARG A 1 109 ? -12.838 2.590 11.626 1.00 90.12 109 ARG A N 1
ATOM 882 C CA . ARG A 1 109 ? -13.005 3.464 12.788 1.00 90.12 109 ARG A CA 1
ATOM 883 C C . ARG A 1 109 ? -14.425 3.403 13.347 1.00 90.12 109 ARG A C 1
ATOM 885 O O . ARG A 1 109 ? -14.592 3.182 14.539 1.00 90.12 109 ARG A O 1
ATOM 892 N N . ALA A 1 110 ? -15.442 3.500 12.490 1.00 90.94 110 ALA A N 1
ATOM 893 C CA . ALA A 1 110 ? -16.837 3.387 12.917 1.00 90.94 110 ALA A CA 1
ATOM 894 C C . ALA A 1 110 ? -17.170 2.003 13.505 1.00 90.94 110 ALA A C 1
ATOM 896 O O . ALA A 1 110 ? -17.984 1.902 14.422 1.00 90.94 110 ALA A O 1
ATOM 897 N N . ARG A 1 111 ? -16.558 0.928 12.991 1.00 91.31 111 ARG A N 1
ATOM 898 C CA . ARG A 1 111 ? -16.669 -0.422 13.569 1.00 91.31 111 ARG A CA 1
ATOM 899 C C . ARG A 1 111 ? -16.003 -0.491 14.936 1.00 91.31 111 ARG A C 1
ATOM 901 O O . ARG A 1 111 ? -16.614 -1.017 15.856 1.00 91.31 111 ARG A O 1
ATOM 908 N N . THR A 1 112 ? -14.804 0.066 15.076 1.00 92.88 112 THR A N 1
ATOM 909 C CA . THR A 1 112 ? -14.068 0.103 16.347 1.00 92.88 112 THR A CA 1
ATOM 910 C C . THR A 1 112 ? -14.861 0.845 17.419 1.00 92.88 112 THR A C 1
ATOM 912 O O . THR A 1 112 ? -15.032 0.319 18.513 1.00 92.88 112 THR A O 1
ATOM 915 N N . ASP A 1 113 ? -15.433 2.005 17.088 1.00 93.31 113 ASP A N 1
ATOM 916 C CA . ASP A 1 113 ? -16.263 2.776 18.021 1.00 93.31 113 ASP A CA 1
ATOM 917 C C . ASP A 1 113 ? -17.492 1.970 18.491 1.00 93.31 113 ASP A C 1
ATOM 919 O O . ASP A 1 113 ? -17.834 1.982 19.674 1.00 93.31 113 ASP A O 1
ATOM 923 N N . ARG A 1 114 ? -18.130 1.206 17.589 1.00 93.62 114 ARG A N 1
ATOM 924 C CA . ARG A 1 114 ? -19.239 0.296 17.942 1.00 93.62 114 ARG A CA 1
ATOM 925 C C . ARG A 1 114 ? -18.779 -0.865 18.819 1.00 93.62 114 ARG A C 1
ATOM 927 O O . ARG A 1 114 ? -19.452 -1.172 19.791 1.00 93.62 114 ARG A O 1
ATOM 934 N N . LEU A 1 115 ? -17.633 -1.475 18.514 1.00 94.75 115 LEU A N 1
ATOM 935 C CA . LEU A 1 115 ? -17.069 -2.569 19.313 1.00 94.75 115 LEU A CA 1
ATOM 936 C C . LEU A 1 115 ? -16.745 -2.123 20.742 1.00 94.75 115 LEU A C 1
ATOM 938 O O . LEU A 1 115 ? -16.979 -2.877 21.687 1.00 94.75 115 LEU A O 1
ATOM 942 N N . VAL A 1 116 ? -16.232 -0.901 20.908 1.00 95.81 116 VAL A N 1
ATOM 943 C CA . VAL A 1 116 ? -15.996 -0.313 22.233 1.00 95.81 116 VAL A CA 1
ATOM 944 C C . VAL A 1 116 ? -17.322 -0.146 22.978 1.00 95.81 116 VAL A C 1
ATOM 946 O O . VAL A 1 116 ? -17.433 -0.616 24.108 1.00 95.81 116 VAL A O 1
ATOM 949 N N . ALA A 1 117 ? -18.345 0.426 22.335 1.00 94.69 117 ALA A N 1
ATOM 950 C CA . ALA A 1 117 ? -19.667 0.597 22.943 1.00 94.69 117 ALA A CA 1
ATOM 951 C C . ALA A 1 117 ? -20.340 -0.741 23.314 1.00 94.69 117 ALA A C 1
ATOM 953 O O . ALA A 1 117 ? -20.889 -0.871 24.408 1.00 94.69 117 ALA A O 1
ATOM 954 N N . ASP A 1 118 ? -20.260 -1.753 22.446 1.00 95.25 118 ASP A N 1
ATOM 955 C CA . ASP A 1 118 ? -20.785 -3.098 22.712 1.00 95.25 118 ASP A CA 1
ATOM 956 C C . ASP A 1 118 ? -20.058 -3.745 23.896 1.00 95.25 118 ASP A C 1
ATOM 958 O O . ASP A 1 118 ? -20.683 -4.366 24.757 1.00 95.25 118 ASP A O 1
ATOM 962 N N . THR A 1 119 ? -18.739 -3.561 23.984 1.00 95.88 119 THR A N 1
ATOM 963 C CA . THR A 1 119 ? -17.945 -4.066 25.110 1.00 95.88 119 THR A CA 1
ATOM 964 C C . THR A 1 119 ? -18.343 -3.376 26.412 1.00 95.88 119 THR A C 1
ATOM 966 O O . THR A 1 119 ? -18.548 -4.050 27.419 1.00 95.88 119 THR A O 1
ATOM 969 N N . GLU A 1 120 ? -18.512 -2.052 26.412 1.00 95.38 120 GLU A N 1
ATOM 970 C CA . GLU A 1 120 ? -18.985 -1.309 27.587 1.00 95.38 120 GLU A CA 1
ATOM 971 C C . GLU A 1 120 ? -20.382 -1.760 28.029 1.00 95.38 120 GLU A C 1
ATOM 973 O O . GLU A 1 120 ? -20.632 -1.932 29.226 1.00 95.38 120 GLU A O 1
ATOM 978 N N . TYR A 1 121 ? -21.278 -2.005 27.071 1.00 95.06 121 TYR A N 1
ATOM 979 C CA . TYR A 1 121 ? -22.612 -2.526 27.343 1.00 95.06 121 TYR A CA 1
ATOM 980 C C . TYR A 1 121 ? -22.554 -3.918 27.981 1.00 95.06 121 TYR A C 1
ATOM 982 O O . TYR A 1 121 ? -23.125 -4.126 29.052 1.00 95.06 121 TYR A O 1
ATOM 990 N N . LEU A 1 122 ? -21.805 -4.848 27.381 1.00 96.62 122 LEU A N 1
ATOM 991 C CA . LEU A 1 122 ? -21.635 -6.202 27.911 1.00 96.62 122 LEU A CA 1
ATOM 992 C C . LEU A 1 122 ? -20.998 -6.195 29.304 1.00 96.62 122 LEU A C 1
ATOM 994 O O . LEU A 1 122 ? -21.439 -6.935 30.177 1.00 96.62 122 LEU A O 1
ATOM 998 N N . MET A 1 123 ? -20.007 -5.338 29.552 1.00 96.19 123 MET A N 1
ATOM 999 C CA . MET A 1 123 ? -19.384 -5.207 30.874 1.00 96.19 123 MET A CA 1
ATOM 1000 C C . MET A 1 123 ? -20.382 -4.715 31.924 1.00 96.19 123 MET A C 1
ATOM 1002 O O . MET A 1 123 ? -20.383 -5.208 33.056 1.00 96.19 123 MET A O 1
ATOM 1006 N N . ARG A 1 124 ? -21.268 -3.783 31.556 1.00 94.56 124 ARG A N 1
ATOM 1007 C CA . ARG A 1 124 ? -22.336 -3.307 32.442 1.00 94.56 124 ARG A CA 1
ATOM 1008 C C . ARG A 1 124 ? -23.377 -4.389 32.719 1.00 94.56 124 ARG A C 1
ATOM 1010 O O . ARG A 1 124 ? -23.810 -4.515 33.864 1.00 94.56 124 ARG A O 1
ATOM 1017 N N . GLU A 1 125 ? -23.729 -5.176 31.712 1.00 95.94 125 GLU A N 1
ATOM 1018 C CA . GLU A 1 125 ? -24.682 -6.280 31.846 1.00 95.94 125 GLU A CA 1
ATOM 1019 C C . GLU A 1 125 ? -24.108 -7.439 32.677 1.00 95.94 125 GLU A C 1
ATOM 1021 O O . GLU A 1 125 ? -24.783 -8.017 33.522 1.00 95.94 125 GLU A O 1
ATOM 1026 N N . ILE A 1 126 ? -22.817 -7.743 32.525 1.00 94.69 126 ILE A N 1
ATOM 1027 C CA . ILE A 1 126 ? -22.125 -8.722 33.373 1.00 94.69 126 ILE A CA 1
ATOM 1028 C C . ILE A 1 126 ? -22.052 -8.219 34.818 1.00 94.69 126 ILE A C 1
ATOM 1030 O O . ILE A 1 126 ? -22.228 -9.002 35.753 1.00 94.69 126 ILE A O 1
ATOM 1034 N N . ALA A 1 127 ? -21.813 -6.921 35.029 1.00 92.62 127 ALA A N 1
ATOM 1035 C CA . ALA A 1 127 ? -21.793 -6.338 36.366 1.00 92.62 127 ALA A CA 1
ATOM 1036 C C . ALA A 1 127 ? -23.171 -6.413 37.046 1.00 92.62 127 ALA A C 1
ATOM 1038 O O . ALA A 1 127 ? -23.237 -6.790 38.218 1.00 92.62 127 ALA A O 1
ATOM 1039 N N . SER A 1 128 ? -24.261 -6.111 36.330 1.00 92.31 128 SER A N 1
ATOM 1040 C CA . SER A 1 128 ? -25.625 -6.236 36.864 1.00 92.31 128 SER A CA 1
ATOM 1041 C C . SER A 1 128 ? -25.993 -7.699 37.132 1.00 92.31 128 SER A C 1
ATOM 1043 O O . SER A 1 128 ? -26.499 -8.006 38.213 1.00 92.31 128 SER A O 1
ATOM 1045 N N . LEU A 1 129 ? -25.646 -8.617 36.223 1.00 91.50 129 LEU A N 1
ATOM 1046 C CA . LEU A 1 129 ? -25.838 -10.055 36.408 1.00 91.50 129 LEU A CA 1
ATOM 1047 C C . LEU A 1 129 ? -25.061 -10.579 37.622 1.00 91.50 129 LEU A C 1
ATOM 1049 O O . LEU A 1 129 ? -25.593 -11.364 38.401 1.00 91.50 129 LEU A O 1
ATOM 1053 N N . ARG A 1 130 ? -23.821 -10.124 37.831 1.00 90.06 130 ARG A N 1
ATOM 1054 C CA . ARG A 1 130 ? -23.003 -10.496 38.995 1.00 90.06 130 ARG A CA 1
ATOM 1055 C C . ARG A 1 130 ? -23.642 -10.058 40.311 1.00 90.06 130 ARG A C 1
ATOM 1057 O O . ARG A 1 130 ? -23.584 -10.815 41.275 1.00 90.06 130 ARG A O 1
ATOM 1064 N N . VAL A 1 131 ? -24.221 -8.858 40.364 1.00 87.94 131 VAL A N 1
ATOM 1065 C CA . VAL A 1 131 ? -24.925 -8.368 41.561 1.00 87.94 131 VAL A CA 1
ATOM 1066 C C . VAL A 1 131 ? -26.181 -9.202 41.814 1.00 87.94 131 VAL A C 1
ATOM 1068 O O . VAL A 1 131 ? -26.338 -9.726 42.913 1.00 87.94 131 VAL A O 1
ATOM 1071 N N . ALA A 1 132 ? -27.000 -9.428 40.782 1.00 85.69 132 ALA A N 1
ATOM 1072 C CA . ALA A 1 132 ? -28.208 -10.248 40.885 1.00 85.69 132 ALA A CA 1
ATOM 1073 C C . ALA A 1 132 ? -27.907 -11.699 41.318 1.00 85.69 132 ALA A C 1
ATOM 1075 O O . ALA A 1 132 ? -28.588 -12.251 42.178 1.00 85.69 132 ALA A O 1
ATOM 1076 N N . LEU A 1 133 ? -26.850 -12.315 40.777 1.00 80.75 133 LEU A N 1
ATOM 1077 C CA . LEU A 1 133 ? -26.394 -13.643 41.201 1.00 80.75 133 LEU A CA 1
ATOM 1078 C C . LEU A 1 133 ? -25.812 -13.636 42.621 1.00 80.75 133 LEU A C 1
ATOM 1080 O O . LEU A 1 133 ? -25.991 -14.608 43.349 1.00 80.75 133 LEU A O 1
ATOM 1084 N N . GLY A 1 134 ? -25.140 -12.560 43.036 1.00 78.19 134 GLY A N 1
ATOM 1085 C CA . GLY A 1 134 ? -24.649 -12.406 44.407 1.00 78.19 134 GLY A CA 1
ATOM 1086 C C . GLY A 1 134 ? -25.774 -12.386 45.448 1.00 78.19 134 GLY A C 1
ATOM 1087 O O . GLY A 1 134 ? -25.613 -12.948 46.532 1.00 78.19 134 GLY A O 1
ATOM 1088 N N . GLU A 1 135 ? -26.917 -11.793 45.099 1.00 69.12 135 GLU A N 1
ATOM 1089 C CA . GLU A 1 135 ? -28.111 -11.733 45.952 1.00 69.12 135 GLU A CA 1
ATOM 1090 C C . GLU A 1 135 ? -28.895 -13.059 45.990 1.00 69.12 135 GLU A C 1
ATOM 1092 O O . GLU A 1 135 ? -29.407 -13.426 47.043 1.00 69.12 135 GLU A O 1
ATOM 1097 N N . VAL A 1 136 ? -28.964 -13.812 44.881 1.00 65.50 136 VAL A N 1
ATOM 1098 C CA . VAL A 1 136 ? -29.765 -15.058 44.782 1.00 65.50 136 VAL A CA 1
ATOM 1099 C C . VAL A 1 136 ? -28.969 -16.328 45.127 1.00 65.50 136 VAL A C 1
ATOM 1101 O O . VAL A 1 136 ? -29.544 -17.327 45.549 1.00 65.50 136 VAL A O 1
ATOM 1104 N N . ALA A 1 137 ? -27.642 -16.313 44.992 1.00 60.91 137 ALA A N 1
ATOM 1105 C CA . ALA A 1 137 ? -26.773 -17.463 45.255 1.00 60.91 137 ALA A CA 1
ATOM 1106 C C . ALA A 1 137 ? -25.793 -17.196 46.407 1.00 60.91 137 ALA A C 1
ATOM 1108 O O . ALA A 1 137 ? -24.604 -17.519 46.323 1.00 60.91 137 ALA A O 1
ATOM 1109 N N . THR A 1 138 ? -26.252 -16.594 47.505 1.00 68.44 138 THR A N 1
ATOM 1110 C CA . THR A 1 138 ? -25.390 -16.478 48.685 1.00 68.44 138 THR A CA 1
ATOM 1111 C C . THR A 1 138 ? -25.108 -17.880 49.240 1.00 68.44 138 THR A C 1
ATOM 1113 O O . THR A 1 138 ? -26.004 -18.719 49.337 1.00 68.44 138 THR A O 1
ATOM 1116 N N . ARG A 1 139 ? -23.850 -18.144 49.624 1.00 68.38 139 ARG A N 1
ATOM 1117 C CA . ARG A 1 139 ? -23.395 -19.403 50.253 1.00 68.38 139 ARG A CA 1
ATOM 1118 C C . ARG A 1 139 ? -24.338 -19.881 51.356 1.00 68.38 139 ARG A C 1
ATOM 1120 O O . ARG A 1 139 ? -24.498 -21.083 51.528 1.00 68.38 139 ARG A O 1
ATOM 1127 N N . ASP A 1 140 ? -24.931 -18.948 52.093 1.00 69.88 140 ASP A N 1
ATOM 1128 C CA . ASP A 1 140 ? -25.835 -19.249 53.196 1.00 69.88 140 ASP A CA 1
ATOM 1129 C C . ASP A 1 140 ? -27.213 -19.736 52.734 1.00 69.88 140 ASP A C 1
ATOM 1131 O O . ASP A 1 140 ? -27.756 -20.611 53.394 1.00 69.88 140 ASP A O 1
ATOM 1135 N N . PHE A 1 141 ? -27.714 -19.293 51.574 1.00 76.69 141 PHE A N 1
ATOM 1136 C CA . PHE A 1 141 ? -28.942 -19.818 50.961 1.00 76.69 141 PHE A CA 1
ATOM 1137 C C . PHE A 1 141 ? -28.737 -21.233 50.405 1.00 76.69 141 PHE A C 1
ATOM 1139 O O . PHE A 1 141 ? -29.498 -22.146 50.703 1.00 76.69 141 PHE A O 1
ATOM 1146 N N . ILE A 1 142 ? -27.641 -21.462 49.667 1.00 79.94 142 ILE A N 1
ATOM 1147 C CA . ILE A 1 142 ? -27.305 -22.816 49.186 1.00 79.94 142 ILE A CA 1
ATOM 1148 C C . ILE A 1 142 ? -27.055 -23.758 50.372 1.00 79.94 142 ILE A C 1
ATOM 1150 O O . ILE A 1 142 ? -27.437 -24.924 50.336 1.00 79.94 142 ILE A O 1
ATOM 1154 N N . ARG A 1 143 ? -26.424 -23.258 51.442 1.00 81.25 143 ARG A N 1
ATOM 1155 C CA . ARG A 1 143 ? -26.201 -24.020 52.673 1.00 81.25 143 ARG A CA 1
ATOM 1156 C C . ARG A 1 143 ? -27.499 -24.294 53.426 1.00 81.25 143 ARG A C 1
ATOM 1158 O O . ARG A 1 143 ? -27.585 -25.377 53.993 1.00 81.25 143 ARG A O 1
ATOM 1165 N N . SER A 1 144 ? -28.441 -23.352 53.487 1.00 85.00 144 SER A N 1
ATOM 1166 C CA . SER A 1 144 ? -29.732 -23.572 54.144 1.00 85.00 144 SER A CA 1
ATOM 1167 C C . SER A 1 144 ? -30.568 -24.576 53.366 1.00 85.00 144 SER A C 1
ATOM 1169 O O . SER A 1 144 ? -31.022 -25.531 53.971 1.00 85.00 144 SER A O 1
ATOM 1171 N N . GLU A 1 145 ? -30.651 -24.463 52.037 1.00 89.12 145 GLU A N 1
ATOM 1172 C CA . GLU A 1 145 ? -31.377 -25.433 51.201 1.00 89.12 145 GLU A CA 1
ATOM 1173 C C . GLU A 1 145 ? -30.753 -26.832 51.248 1.00 89.12 145 GLU A C 1
ATOM 1175 O O . GLU A 1 145 ? -31.458 -27.828 51.372 1.00 89.12 145 GLU A O 1
ATOM 1180 N N . LEU A 1 146 ? -29.417 -26.942 51.230 1.00 86.25 146 LEU A N 1
ATOM 1181 C CA . LEU A 1 146 ? -28.748 -28.229 51.455 1.00 86.25 146 LEU A CA 1
ATOM 1182 C C . LEU A 1 146 ? -29.055 -28.809 52.839 1.00 86.25 146 LEU A C 1
ATOM 1184 O O . LEU A 1 146 ? -29.103 -30.027 52.971 1.00 86.25 146 LEU A O 1
ATOM 1188 N N . ARG A 1 147 ? -29.222 -27.968 53.866 1.00 86.94 147 ARG A N 1
ATOM 1189 C CA . ARG A 1 147 ? -29.551 -28.425 55.221 1.00 86.94 147 ARG A CA 1
ATOM 1190 C C . ARG A 1 147 ? -31.000 -28.845 55.348 1.00 86.94 147 ARG A C 1
ATOM 1192 O O . ARG A 1 147 ? -31.232 -29.927 55.859 1.00 86.94 147 ARG A O 1
ATOM 1199 N N . ASP A 1 148 ? -31.924 -28.061 54.814 1.00 90.25 148 ASP A N 1
ATOM 1200 C CA . ASP A 1 148 ? -33.343 -28.404 54.786 1.00 90.25 148 ASP A CA 1
ATOM 1201 C C . ASP A 1 148 ? -33.570 -29.711 54.010 1.00 90.25 148 ASP A C 1
ATOM 1203 O O . ASP A 1 148 ? -34.295 -30.588 54.474 1.00 90.25 148 ASP A O 1
ATOM 1207 N N . LEU A 1 149 ? -32.880 -29.909 52.879 1.00 90.31 149 LEU A N 1
ATOM 1208 C CA . LEU A 1 149 ? -32.928 -31.171 52.131 1.00 90.31 149 LEU A CA 1
ATOM 1209 C C . LEU A 1 149 ? -32.298 -32.351 52.891 1.00 90.31 149 LEU A C 1
ATOM 1211 O O . LEU A 1 149 ? -32.760 -33.481 52.740 1.00 90.31 149 LEU A O 1
ATOM 1215 N N . VAL A 1 150 ? -31.238 -32.125 53.676 1.00 88.56 150 VAL A N 1
ATOM 1216 C CA . VAL A 1 150 ? -30.620 -33.166 54.519 1.00 88.56 150 VAL A CA 1
ATOM 1217 C C . VAL A 1 150 ? -31.530 -33.534 55.690 1.00 88.56 150 VAL A C 1
ATOM 1219 O O . VAL A 1 150 ? -31.734 -34.723 55.926 1.00 88.56 150 VAL A O 1
ATOM 1222 N N . ASP A 1 151 ? -32.118 -32.551 56.369 1.00 86.44 151 ASP A N 1
ATOM 1223 C CA . ASP A 1 151 ? -33.038 -32.763 57.491 1.00 86.44 151 ASP A CA 1
ATOM 1224 C C . ASP A 1 151 ? -34.317 -33.491 57.034 1.00 86.44 151 ASP A C 1
ATOM 1226 O O . ASP A 1 151 ? -34.762 -34.424 57.703 1.00 86.44 151 ASP A O 1
ATOM 1230 N N . ASP A 1 152 ? -34.871 -33.158 55.858 1.00 85.38 152 ASP A N 1
ATOM 1231 C CA . ASP A 1 152 ? -36.044 -33.853 55.293 1.00 85.38 152 ASP A CA 1
ATOM 1232 C C . ASP A 1 152 ? -35.743 -35.328 54.945 1.00 85.38 152 ASP A C 1
ATOM 1234 O O . ASP A 1 152 ? -36.619 -36.196 55.019 1.00 85.38 152 ASP A O 1
ATOM 1238 N N . LEU A 1 153 ? -34.490 -35.652 54.602 1.00 81.81 153 LEU A N 1
ATOM 1239 C CA . LEU A 1 153 ? -34.036 -37.036 54.429 1.00 81.81 153 LEU A CA 1
ATOM 1240 C C . LEU A 1 153 ? -33.790 -37.742 55.774 1.00 81.81 153 LEU A C 1
ATOM 1242 O O . LEU A 1 153 ? -34.080 -38.934 55.883 1.00 81.81 153 LEU A O 1
ATOM 1246 N N . GLU A 1 154 ? -33.304 -37.033 56.795 1.00 76.94 154 GLU A N 1
ATOM 1247 C CA . GLU A 1 154 ? -33.065 -37.568 58.145 1.00 76.94 154 GLU A CA 1
ATOM 1248 C C . GLU A 1 154 ? -34.373 -37.864 58.897 1.00 76.94 154 GLU A C 1
ATOM 1250 O O . GLU A 1 154 ? -34.486 -38.885 59.575 1.00 76.94 154 GLU A O 1
ATOM 1255 N N . ASP A 1 155 ? -35.408 -37.035 58.741 1.00 68.69 155 ASP A N 1
ATOM 1256 C CA . ASP A 1 155 ? -36.729 -37.283 59.337 1.00 68.69 155 ASP A CA 1
ATOM 1257 C C . ASP A 1 155 ? -37.517 -38.395 58.622 1.00 68.69 155 ASP A C 1
ATOM 1259 O O . ASP A 1 155 ? -38.467 -38.958 59.181 1.00 68.69 155 ASP A O 1
ATOM 1263 N N . ARG A 1 156 ? -37.077 -38.793 57.424 1.00 63.78 156 ARG A N 1
ATOM 1264 C CA . ARG A 1 156 ? -37.522 -40.031 56.769 1.00 63.78 156 ARG A CA 1
ATOM 1265 C C . ARG A 1 156 ? -36.848 -41.285 57.338 1.00 63.78 156 ARG A C 1
ATOM 1267 O O . ARG A 1 156 ? -37.336 -42.383 57.056 1.00 63.78 156 ARG A O 1
ATOM 1274 N N . GLU A 1 157 ? -35.811 -41.169 58.175 1.00 58.91 157 GLU A N 1
ATOM 1275 C CA . GLU A 1 157 ? -35.306 -42.300 58.961 1.00 58.91 157 GLU A CA 1
ATOM 1276 C C . GLU A 1 157 ? -36.133 -42.498 60.257 1.00 58.91 157 GLU A C 1
ATOM 1278 O O . GLU A 1 157 ? -36.196 -41.622 61.126 1.00 58.91 157 GLU A O 1
ATOM 1283 N N . PRO A 1 158 ? -36.782 -43.662 60.462 1.00 45.38 158 PRO A N 1
ATOM 1284 C CA . PRO A 1 158 ? -37.631 -43.891 61.629 1.00 45.38 158 PRO A CA 1
ATOM 1285 C C . PRO A 1 158 ? -36.805 -44.029 62.924 1.00 45.38 158 PRO A C 1
ATOM 1287 O O . PRO A 1 158 ? -36.176 -45.055 63.190 1.00 45.38 158 PRO A O 1
ATOM 1290 N N . LYS A 1 159 ? -36.866 -43.010 63.794 1.00 50.09 159 LYS A N 1
ATOM 1291 C CA . LYS A 1 159 ? -36.197 -42.966 65.112 1.00 50.09 159 LYS A CA 1
ATOM 1292 C C . LYS A 1 159 ? -36.685 -44.086 66.061 1.00 50.09 159 LYS A C 1
ATOM 1294 O O . LYS A 1 159 ? -37.779 -44.027 66.629 1.00 50.09 159 LYS A O 1
ATOM 1299 N N . VAL A 1 160 ? -35.834 -45.090 66.310 1.00 50.91 160 VAL A N 1
ATOM 1300 C CA . VAL A 1 160 ? -36.024 -46.147 67.329 1.00 50.91 160 VAL A CA 1
ATOM 1301 C C . VAL A 1 160 ? -35.905 -45.551 68.745 1.00 50.91 160 VAL A C 1
ATOM 1303 O O . VAL A 1 160 ? -34.837 -45.154 69.205 1.00 50.91 160 VAL A O 1
ATOM 1306 N N . ARG A 1 161 ? -37.039 -45.479 69.453 1.00 45.50 161 ARG A N 1
ATOM 1307 C CA . ARG A 1 161 ? -37.225 -44.873 70.789 1.00 45.50 161 ARG A CA 1
ATOM 1308 C C . ARG A 1 161 ? -36.346 -45.495 71.895 1.00 45.50 161 ARG A C 1
ATOM 1310 O O . ARG A 1 161 ? -36.504 -46.674 72.209 1.00 45.50 161 ARG A O 1
ATOM 1317 N N . LYS A 1 162 ? -35.557 -44.684 72.620 1.00 43.69 162 LYS A N 1
ATOM 1318 C CA . LYS A 1 162 ? -34.975 -45.048 73.937 1.00 43.69 162 LYS A CA 1
ATOM 1319 C C . LYS A 1 162 ? -35.804 -44.469 75.102 1.00 43.69 162 LYS A C 1
ATOM 1321 O O . LYS A 1 162 ? -36.116 -43.282 75.129 1.00 43.69 162 LYS A O 1
ATOM 1326 N N . LYS A 1 163 ? -36.183 -45.332 76.059 1.00 39.41 163 LYS A N 1
ATOM 1327 C CA . LYS A 1 163 ? -37.029 -45.050 77.243 1.00 39.41 163 LYS A CA 1
ATOM 1328 C C . LYS A 1 163 ? -36.263 -44.321 78.368 1.00 39.41 163 LYS A C 1
ATOM 1330 O O . LYS A 1 163 ? -35.188 -44.764 78.759 1.00 39.41 163 LYS A O 1
ATOM 1335 N N . LYS A 1 164 ? -36.873 -43.275 78.949 1.00 39.66 164 LYS A N 1
ATOM 1336 C CA . LYS A 1 164 ? -36.486 -42.599 80.213 1.00 39.66 164 LYS A CA 1
ATOM 1337 C C . LYS A 1 164 ? -36.839 -43.461 81.444 1.00 39.66 164 LYS A C 1
ATOM 1339 O O . LYS A 1 164 ? -37.924 -44.040 81.473 1.00 39.66 164 LYS A O 1
ATOM 1344 N N . LYS A 1 165 ? -35.993 -43.471 82.486 1.00 36.12 165 LYS A N 1
ATOM 1345 C CA . LYS A 1 165 ? -36.338 -43.894 83.867 1.00 36.12 165 LYS A CA 1
ATOM 1346 C C . LYS A 1 165 ? -36.231 -42.700 84.842 1.00 36.12 165 LYS A C 1
ATOM 1348 O O . LYS A 1 165 ? -35.427 -41.809 84.568 1.00 36.12 165 LYS A O 1
ATOM 1353 N N . PRO A 1 166 ? -37.036 -42.645 85.926 1.00 40.75 166 PRO A N 1
ATOM 1354 C CA . PRO A 1 166 ? -37.163 -41.464 86.775 1.00 40.75 166 PRO A CA 1
ATOM 1355 C C . PRO A 1 166 ? -36.233 -41.453 88.003 1.00 40.75 166 PRO A C 1
ATOM 1357 O O . PRO A 1 166 ? -35.610 -42.446 88.365 1.00 40.75 166 PRO A O 1
ATOM 1360 N N . LYS A 1 167 ? -36.193 -40.249 88.578 1.00 47.00 167 LYS A N 1
ATOM 1361 C CA . LYS A 1 167 ? -35.324 -39.608 89.577 1.00 47.00 167 LYS A CA 1
ATOM 1362 C C . LYS A 1 167 ? -35.452 -40.192 91.000 1.00 47.00 167 LYS A C 1
ATOM 1364 O O . LYS A 1 167 ? -36.569 -40.468 91.429 1.00 47.00 167 LYS A O 1
ATOM 1369 N N . SER A 1 168 ? -34.355 -40.246 91.760 1.00 40.28 168 SER A N 1
ATOM 1370 C CA . SER A 1 168 ? -34.358 -40.333 93.233 1.00 40.28 168 SER A CA 1
ATOM 1371 C C . SER A 1 168 ? -33.390 -39.309 93.837 1.00 40.28 168 SER A C 1
ATOM 1373 O O . SER A 1 168 ? -32.518 -38.783 93.151 1.00 40.28 168 SER A O 1
ATOM 1375 N N . HIS A 1 169 ? -33.648 -38.985 95.095 1.00 40.44 169 HIS A N 1
ATOM 1376 C CA . HIS A 1 169 ? -33.461 -37.712 95.785 1.00 40.44 169 HIS A CA 1
ATOM 1377 C C . HIS A 1 169 ? -32.338 -37.778 96.839 1.00 40.44 169 HIS A C 1
ATOM 1379 O O . HIS A 1 169 ? -32.139 -38.845 97.408 1.00 40.44 169 HIS A O 1
ATOM 1385 N N . ASP A 1 170 ? -31.712 -36.619 97.088 1.00 43.59 170 ASP A N 1
ATOM 1386 C CA . ASP A 1 170 ? -30.866 -36.175 98.218 1.00 43.59 170 ASP A CA 1
ATOM 1387 C C . ASP A 1 170 ? -29.668 -37.000 98.710 1.00 43.59 170 ASP A C 1
ATOM 1389 O O . ASP A 1 170 ? -29.801 -38.138 99.140 1.00 43.59 170 ASP A O 1
ATOM 1393 N N . LEU A 1 171 ? -28.508 -36.335 98.792 1.00 43.31 171 LEU A N 1
ATOM 1394 C CA . LEU A 1 171 ? -27.880 -35.883 100.048 1.00 43.31 171 LEU A CA 1
ATOM 1395 C C . LEU A 1 171 ? -26.616 -35.074 99.700 1.00 43.31 171 LEU A C 1
ATOM 1397 O O . LEU A 1 171 ? -25.848 -35.467 98.824 1.00 43.31 171 LEU A O 1
ATOM 1401 N N . GLY A 1 172 ? -26.454 -33.908 100.330 1.00 38.91 172 GLY A N 1
ATOM 1402 C CA . GLY A 1 172 ? -25.289 -33.037 100.151 1.00 38.91 172 GLY A CA 1
ATOM 1403 C C . GLY A 1 172 ? -24.044 -33.531 100.888 1.00 38.91 172 GLY A C 1
ATOM 1404 O O . GLY A 1 172 ? -24.149 -34.468 101.671 1.00 38.91 172 GLY A O 1
ATOM 1405 N N . ASP A 1 173 ? -22.902 -32.892 100.614 1.00 39.69 173 ASP A N 1
ATOM 1406 C CA . ASP A 1 173 ? -21.877 -32.433 101.575 1.00 39.69 173 ASP A CA 1
ATOM 1407 C C . ASP A 1 173 ? -20.612 -31.976 100.808 1.00 39.69 173 ASP A C 1
ATOM 1409 O O . ASP A 1 173 ? -20.090 -32.695 99.961 1.00 39.69 173 ASP A O 1
ATOM 1413 N N . ASP A 1 174 ? -20.208 -30.735 101.076 1.00 40.41 174 ASP A N 1
ATOM 1414 C CA . ASP A 1 174 ? -18.859 -30.202 101.293 1.00 40.41 174 ASP A CA 1
ATOM 1415 C C . ASP A 1 174 ? -17.610 -30.520 100.427 1.00 40.41 174 ASP A C 1
ATOM 1417 O O . ASP A 1 174 ? -17.217 -31.653 100.169 1.00 40.41 174 ASP A O 1
ATOM 1421 N N . ARG A 1 175 ? -16.860 -29.412 100.251 1.00 38.69 175 ARG A N 1
ATOM 1422 C CA . ARG A 1 175 ? -15.391 -29.223 100.143 1.00 38.69 175 ARG A CA 1
ATOM 1423 C C . ARG A 1 175 ? -14.710 -29.204 98.768 1.00 38.69 175 ARG A C 1
ATOM 1425 O O . ARG A 1 175 ? -14.488 -30.214 98.121 1.00 38.69 175 ARG A O 1
ATOM 1432 N N . ALA A 1 176 ? -14.280 -27.981 98.436 1.00 38.53 176 ALA A N 1
ATOM 1433 C CA . ALA A 1 176 ? -12.882 -27.541 98.328 1.00 38.53 176 ALA A CA 1
ATOM 1434 C C . ALA A 1 176 ? -11.853 -28.506 97.711 1.00 38.53 176 ALA A C 1
ATOM 1436 O O . ALA A 1 176 ? -11.558 -29.558 98.270 1.00 38.53 176 ALA A O 1
ATOM 1437 N N . GLY A 1 177 ? -11.182 -28.040 96.657 1.00 35.19 177 GLY A N 1
ATOM 1438 C CA . GLY A 1 177 ? -9.958 -28.655 96.159 1.00 35.19 177 GLY A CA 1
ATOM 1439 C C . GLY A 1 177 ? -9.449 -27.972 94.901 1.00 35.19 177 GLY A C 1
ATOM 1440 O O . GLY A 1 177 ? -9.943 -28.240 93.814 1.00 35.19 177 GLY A O 1
ATOM 1441 N N . ASP A 1 178 ? -8.491 -27.075 95.112 1.00 36.97 178 ASP A N 1
ATOM 1442 C CA . ASP A 1 178 ? -7.587 -26.470 94.136 1.00 36.97 178 ASP A CA 1
ATOM 1443 C C . ASP A 1 178 ? -6.906 -27.466 93.183 1.00 36.97 178 ASP A C 1
ATOM 1445 O O . ASP A 1 178 ? -6.768 -28.652 93.485 1.00 36.97 178 ASP A O 1
ATOM 1449 N N . ALA A 1 179 ? -6.330 -26.857 92.140 1.00 47.25 179 ALA A N 1
ATOM 1450 C CA . ALA A 1 179 ? -5.052 -27.179 91.498 1.00 47.25 179 ALA A CA 1
ATOM 1451 C C . ALA A 1 179 ? -5.136 -27.701 90.058 1.00 47.25 179 ALA A C 1
ATOM 1453 O O . ALA A 1 179 ? -5.407 -28.868 89.782 1.00 47.25 179 ALA A O 1
ATOM 1454 N N . ASP A 1 180 ? -4.859 -26.766 89.147 1.00 41.97 180 ASP A N 1
ATOM 1455 C CA . ASP A 1 180 ? -3.740 -26.816 88.203 1.00 41.97 180 ASP A CA 1
ATOM 1456 C C . ASP A 1 180 ? -3.160 -28.194 87.854 1.00 41.97 180 ASP A C 1
ATOM 1458 O O . ASP A 1 180 ? -2.520 -28.858 88.667 1.00 41.97 180 ASP A O 1
ATOM 1462 N N . ALA A 1 181 ? -3.224 -28.512 86.563 1.00 43.12 181 ALA A N 1
ATOM 1463 C CA . ALA A 1 181 ? -2.135 -29.182 85.866 1.00 43.12 181 ALA A CA 1
ATOM 1464 C C . ALA A 1 181 ? -2.150 -28.744 84.398 1.00 43.12 181 ALA A C 1
ATOM 1466 O O . ALA A 1 181 ? -2.885 -29.258 83.555 1.00 43.12 181 ALA A O 1
ATOM 1467 N N . VAL A 1 182 ? -1.340 -27.725 84.139 1.00 50.31 182 VAL A N 1
ATOM 1468 C CA . VAL A 1 182 ? -0.762 -27.426 82.834 1.00 50.31 182 VAL A CA 1
ATOM 1469 C C . VAL A 1 182 ? 0.291 -28.505 82.537 1.00 50.31 182 VAL A C 1
ATOM 1471 O O . VAL A 1 182 ? 0.913 -29.012 83.467 1.00 50.31 182 VAL A O 1
ATOM 1474 N N . GLU A 1 183 ? 0.518 -28.761 81.246 1.00 43.88 183 GLU A N 1
ATOM 1475 C CA . GLU A 1 183 ? 1.813 -29.086 80.613 1.00 43.88 183 GLU A CA 1
ATOM 1476 C C . GLU A 1 183 ? 1.913 -30.415 79.834 1.00 43.88 183 GLU A C 1
ATOM 1478 O O . GLU A 1 183 ? 1.452 -31.472 80.258 1.00 43.88 183 GLU A O 1
ATOM 1483 N N . LEU A 1 184 ? 2.646 -30.271 78.719 1.00 48.88 184 LEU A N 1
ATOM 1484 C CA . LEU A 1 184 ? 3.329 -31.233 77.845 1.00 48.88 184 LEU A CA 1
ATOM 1485 C C . LEU A 1 184 ? 2.548 -31.635 76.580 1.00 48.88 184 LEU A C 1
ATOM 1487 O O . LEU A 1 184 ? 1.640 -32.453 76.635 1.00 48.88 184 LEU A O 1
ATOM 1491 N N . VAL A 1 185 ? 2.706 -30.949 75.436 1.00 48.78 185 VAL A N 1
ATOM 1492 C CA . VAL A 1 185 ? 3.898 -30.714 74.575 1.00 48.78 185 VAL A CA 1
ATOM 1493 C C . VAL A 1 185 ? 4.278 -31.943 73.731 1.00 48.78 185 VAL A C 1
ATOM 1495 O O . VAL A 1 185 ? 4.441 -33.044 74.243 1.00 48.78 185 VAL A O 1
ATOM 1498 N N . ASP A 1 186 ? 4.444 -31.649 72.436 1.00 41.62 186 ASP A N 1
ATOM 1499 C CA . ASP A 1 186 ? 5.086 -32.387 71.342 1.00 41.62 186 ASP A CA 1
ATOM 1500 C C . ASP A 1 186 ? 4.376 -33.590 70.700 1.00 41.62 186 ASP A C 1
ATOM 1502 O O . ASP A 1 186 ? 4.281 -34.680 71.252 1.00 41.62 186 ASP A O 1
ATOM 1506 N N . ALA A 1 187 ? 4.015 -33.416 69.424 1.00 50.91 187 ALA A N 1
ATOM 1507 C CA . ALA A 1 187 ? 4.785 -34.049 68.351 1.00 50.91 187 ALA A CA 1
ATOM 1508 C C . ALA A 1 187 ? 4.442 -33.426 66.988 1.00 50.91 187 ALA A C 1
ATOM 1510 O O . ALA A 1 187 ? 3.379 -33.632 66.404 1.00 50.91 187 ALA A O 1
ATOM 1511 N N . ASP A 1 188 ? 5.416 -32.655 66.529 1.00 42.84 188 ASP A N 1
ATOM 1512 C CA . ASP A 1 188 ? 5.770 -32.329 65.158 1.00 42.84 188 ASP A CA 1
ATOM 1513 C C . ASP A 1 188 ? 5.529 -33.481 64.156 1.00 42.84 188 ASP A C 1
ATOM 1515 O O . ASP A 1 188 ? 5.960 -34.615 64.384 1.00 42.84 188 ASP A O 1
ATOM 1519 N N . HIS A 1 189 ? 4.885 -33.181 63.025 1.00 50.28 189 HIS A N 1
ATOM 1520 C CA . HIS A 1 189 ? 5.093 -33.903 61.768 1.00 50.28 189 HIS A CA 1
ATOM 1521 C C . HIS A 1 189 ? 4.915 -32.945 60.591 1.00 50.28 189 HIS A C 1
ATOM 1523 O O . HIS A 1 189 ? 3.812 -32.670 60.113 1.00 50.28 189 HIS A O 1
ATOM 1529 N N . ALA A 1 190 ? 6.061 -32.446 60.141 1.00 47.12 190 ALA A N 1
ATOM 1530 C CA . ALA A 1 190 ? 6.274 -31.880 58.828 1.00 47.12 190 ALA A CA 1
ATOM 1531 C C . ALA A 1 190 ? 5.838 -32.857 57.721 1.00 47.12 190 ALA A C 1
ATOM 1533 O O . ALA A 1 190 ? 6.244 -34.019 57.706 1.00 47.12 190 ALA A O 1
ATOM 1534 N N . VAL A 1 191 ? 5.076 -32.353 56.749 1.00 51.94 191 VAL A N 1
ATOM 1535 C CA . VAL A 1 191 ? 5.080 -32.886 55.382 1.00 51.94 191 VAL A CA 1
ATOM 1536 C C . VAL A 1 191 ? 5.279 -31.713 54.434 1.00 51.94 191 VAL A C 1
ATOM 1538 O O . VAL A 1 191 ? 4.385 -30.923 54.144 1.00 51.94 191 VAL A O 1
ATOM 1541 N N . GLU A 1 192 ? 6.532 -31.622 54.029 1.00 53.62 192 GLU A N 1
ATOM 1542 C CA . GLU A 1 192 ? 7.114 -30.828 52.966 1.00 53.62 192 GLU A CA 1
ATOM 1543 C C . GLU A 1 192 ? 6.655 -31.338 51.590 1.00 53.62 192 GLU A C 1
ATOM 1545 O O . GLU A 1 192 ? 6.702 -32.543 51.347 1.00 53.62 192 GLU A O 1
ATOM 1550 N N . ALA A 1 193 ? 6.220 -30.426 50.708 1.00 50.78 193 ALA A N 1
ATOM 1551 C CA . ALA A 1 193 ? 6.427 -30.486 49.252 1.00 50.78 193 ALA A CA 1
ATOM 1552 C C . ALA A 1 193 ? 5.801 -29.261 48.546 1.00 50.78 193 ALA A C 1
ATOM 1554 O O . ALA A 1 193 ? 4.610 -29.242 48.243 1.00 50.78 193 ALA A O 1
ATOM 1555 N N . ASP A 1 194 ? 6.637 -28.273 48.224 1.00 63.28 194 ASP A N 1
ATOM 1556 C CA . ASP A 1 194 ? 6.498 -27.404 47.045 1.00 63.28 194 ASP A CA 1
ATOM 1557 C C . ASP A 1 194 ? 7.757 -27.630 46.192 1.00 63.28 194 ASP A C 1
ATOM 1559 O O . ASP A 1 194 ? 8.857 -27.682 46.752 1.00 63.28 194 ASP A O 1
ATOM 1563 N N . PRO A 1 195 ? 7.630 -27.863 44.873 1.00 52.47 195 PRO A N 1
ATOM 1564 C CA . PRO A 1 195 ? 8.241 -26.887 43.972 1.00 52.47 195 PRO A CA 1
ATOM 1565 C C . PRO A 1 195 ? 7.495 -26.764 42.631 1.00 52.47 195 PRO A C 1
ATOM 1567 O O . PRO A 1 195 ? 7.782 -27.474 41.663 1.00 52.47 195 PRO A O 1
ATOM 1570 N N . GLY A 1 196 ? 6.574 -25.810 42.535 1.00 52.62 196 GLY A N 1
ATOM 1571 C CA . GLY A 1 196 ? 6.017 -25.320 41.271 1.00 52.62 196 GLY A CA 1
ATOM 1572 C C . GLY A 1 196 ? 6.884 -24.226 40.639 1.00 52.62 196 GLY A C 1
ATOM 1573 O O . GLY A 1 196 ? 6.462 -23.076 40.557 1.00 52.62 196 GLY A O 1
ATOM 1574 N N . ALA A 1 197 ? 8.101 -24.563 40.202 1.00 53.19 197 ALA A N 1
ATOM 1575 C CA . ALA A 1 197 ? 8.985 -23.644 39.482 1.00 53.19 197 ALA A CA 1
ATOM 1576 C C . ALA A 1 197 ? 8.427 -23.299 38.084 1.00 53.19 197 ALA A C 1
ATOM 1578 O O . ALA A 1 197 ? 8.234 -24.178 37.243 1.00 53.19 197 ALA A O 1
ATOM 1579 N N . VAL A 1 198 ? 8.205 -22.008 37.826 1.00 70.50 198 VAL A N 1
ATOM 1580 C CA . VAL A 1 198 ? 7.874 -21.455 36.502 1.00 70.50 198 VAL A CA 1
ATOM 1581 C C . VAL A 1 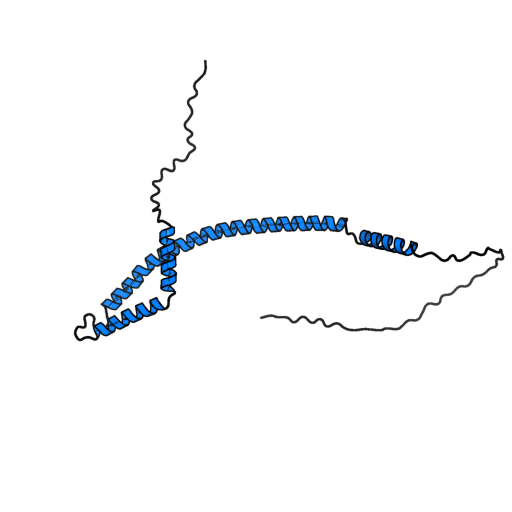198 ? 9.183 -21.046 35.815 1.00 70.50 198 VAL A C 1
ATOM 1583 O O . VAL A 1 198 ? 9.951 -20.302 36.424 1.00 70.50 198 VAL A O 1
ATOM 1586 N N . PRO A 1 199 ? 9.482 -21.488 34.580 1.00 64.06 199 PRO A N 1
ATOM 1587 C CA . PRO A 1 199 ? 10.647 -20.994 33.861 1.00 64.06 199 PRO A CA 1
ATOM 1588 C C . PRO A 1 199 ? 10.364 -19.641 33.191 1.00 64.06 199 PRO A C 1
ATOM 1590 O O . PRO A 1 199 ? 9.419 -19.503 32.414 1.00 64.06 199 PRO A O 1
ATOM 1593 N N . ASP A 1 200 ? 11.238 -18.671 33.461 1.00 61.34 200 ASP A N 1
ATOM 1594 C CA . ASP A 1 200 ? 11.393 -17.436 32.692 1.00 61.34 200 ASP A CA 1
ATOM 1595 C C . ASP A 1 200 ? 11.699 -17.756 31.219 1.00 61.34 200 ASP A C 1
ATOM 1597 O O . ASP A 1 200 ? 12.708 -18.387 30.901 1.00 61.34 200 ASP A O 1
ATOM 1601 N N . THR A 1 201 ? 10.871 -17.262 30.300 1.00 57.28 201 THR A N 1
ATOM 1602 C CA . THR A 1 201 ? 11.222 -17.146 28.878 1.00 57.28 201 THR A CA 1
ATOM 1603 C C . THR A 1 201 ? 11.396 -15.674 28.536 1.00 57.28 201 THR A C 1
ATOM 1605 O O . THR A 1 201 ? 10.441 -14.994 28.167 1.00 57.28 201 THR A O 1
ATOM 1608 N N . SER A 1 202 ? 12.630 -15.192 28.678 1.00 56.41 202 SER A N 1
ATOM 1609 C CA . SER A 1 202 ? 13.107 -13.957 28.058 1.00 56.41 202 SER A CA 1
ATOM 1610 C C . SER A 1 202 ? 13.955 -14.319 26.842 1.00 56.41 202 SER A C 1
ATOM 1612 O O . SER A 1 202 ? 14.988 -14.967 27.008 1.00 56.41 202 SER A O 1
ATOM 1614 N N . LEU A 1 203 ? 13.521 -13.902 25.651 1.00 51.12 203 LEU A N 1
ATOM 1615 C CA . LEU A 1 203 ? 14.356 -13.527 24.502 1.00 51.12 203 LEU A CA 1
ATOM 1616 C C . LEU A 1 203 ? 13.528 -12.679 23.533 1.00 51.12 203 LEU A C 1
ATOM 1618 O O . LEU A 1 203 ? 12.391 -13.098 23.219 1.00 51.12 203 LEU A O 1
#

Foldseek 3Di:
DDDDDPDDDDPPDPPPPDPPPPPPPPPVVLVVVLVVVVVLVPDPVNVVVVVVVVVVLVVVCVDPPNPAPPPRVVVVVVVVVVVVVVVVVVVSSPVVVVVVVVVVVVVVVVVVVVVVVVVVVVVVVVVVVVVVCCVVPPPVVVVVVVVVVVVVVVVVPDDDDDDDDDDDDDDDDDDDDDDDDDDDDDDDDDDDDDDPDDDDDDD

Radius of gyration: 48.59 Å; chains: 1; bounding box: 86×90×143 Å

Sequence (203 aa):
MARDEPRGHRLDQPLERGISLRPTVDPEAVNRISERIARFLGSWHFIGYMTSFVVIWVIYNLSPLAVDAFPFIFLTLLLSLQASYAAPLILLAQNRQADRDRVQYKDDRARTDRLVADTEYLMREIASLRVALGEVATRDFIRSELRDLVDDLEDREPKVRKKKKPKSHDLGDDRAGDADAVELVDADHAVEADPGAVPDTSL

Secondary structure (DSSP, 8-state):
----------TTS-------------HHHHHHHHHHHHHHHTSHHHHHHHHHHHHHHHHHHTSTT-SS-TT-HHHHHHHHHHHHHHHHHHHHHHHHHHHHHHHHHHHHHHHHHHHHHHHHHHHHHHHHHHHHHHHHS-HHHHHHHHHHHHHHHHTTS---PPPP--------------------------------PPPP---